Protein AF-A0A951DNV4-F1 (afdb_monomer)

Radius of gyration: 29.93 Å; Cα contacts (8 Å, |Δi|>4): 310; chains: 1; bounding box: 53×73×78 Å

Structure (mmCIF, N/CA/C/O backbone):
data_AF-A0A951DNV4-F1
#
_entry.id   AF-A0A951DNV4-F1
#
loop_
_atom_site.group_PDB
_atom_site.id
_atom_site.type_symbol
_atom_site.label_atom_id
_atom_site.label_alt_id
_atom_site.label_comp_id
_atom_site.label_asym_id
_atom_site.label_entity_id
_atom_site.label_seq_id
_atom_site.pdbx_PDB_ins_code
_atom_site.Cartn_x
_atom_site.Cartn_y
_atom_site.Cartn_z
_atom_site.occupancy
_atom_site.B_iso_or_equiv
_atom_site.auth_seq_id
_atom_site.auth_comp_id
_atom_site.auth_asym_id
_atom_site.auth_atom_id
_atom_site.pdbx_PDB_model_num
ATOM 1 N N . MET A 1 1 ? 8.789 47.610 47.814 1.00 42.16 1 MET A N 1
ATOM 2 C CA . MET A 1 1 ? 8.773 46.347 48.584 1.00 42.16 1 MET A CA 1
ATOM 3 C C . MET A 1 1 ? 7.467 46.237 49.353 1.00 42.16 1 MET A C 1
ATOM 5 O O . MET A 1 1 ? 7.359 46.841 50.407 1.00 42.16 1 MET A O 1
ATOM 9 N N . THR A 1 2 ? 6.496 45.471 48.856 1.00 29.80 2 THR A N 1
ATOM 10 C CA . THR A 1 2 ? 5.610 44.663 49.715 1.00 29.80 2 THR A CA 1
ATOM 11 C C . THR A 1 2 ? 5.007 43.564 48.842 1.00 29.80 2 THR A C 1
ATOM 13 O O . THR A 1 2 ? 4.060 43.777 48.095 1.00 29.80 2 THR A O 1
ATOM 16 N N . LEU A 1 3 ? 5.646 42.394 48.867 1.00 34.44 3 LEU A N 1
ATOM 17 C CA . LEU A 1 3 ? 5.062 41.144 48.392 1.00 34.44 3 LEU A CA 1
ATOM 18 C C . LEU A 1 3 ? 3.999 40.724 49.411 1.00 34.44 3 LEU A C 1
ATOM 20 O O . LEU A 1 3 ? 4.313 40.627 50.596 1.00 34.44 3 LEU A O 1
ATOM 24 N N . SER A 1 4 ? 2.779 40.427 48.966 1.00 31.41 4 SER A N 1
ATOM 25 C CA . SER A 1 4 ? 1.805 39.698 49.783 1.00 31.41 4 SER A CA 1
ATOM 26 C C . SER A 1 4 ? 1.625 38.293 49.217 1.00 31.41 4 SER A C 1
ATOM 28 O O . SER A 1 4 ? 0.944 38.070 48.219 1.00 31.41 4 SER A O 1
ATOM 30 N N . ARG A 1 5 ? 2.306 37.348 49.867 1.00 42.44 5 ARG A N 1
ATOM 31 C CA . ARG A 1 5 ? 2.037 35.906 49.854 1.00 42.44 5 ARG A CA 1
ATOM 32 C C . ARG A 1 5 ? 0.979 35.623 50.924 1.00 42.44 5 ARG A C 1
ATOM 34 O O . ARG A 1 5 ? 1.272 35.910 52.078 1.00 42.44 5 ARG A O 1
ATOM 41 N N . ARG A 1 6 ? -0.133 34.959 50.579 1.00 35.50 6 ARG A N 1
ATOM 42 C CA . ARG A 1 6 ? -0.864 33.947 51.392 1.00 35.50 6 ARG A CA 1
ATOM 43 C C . ARG A 1 6 ? -1.672 33.076 50.410 1.00 35.50 6 ARG A C 1
ATOM 45 O O . ARG A 1 6 ? -2.453 33.623 49.647 1.00 35.50 6 ARG A O 1
ATOM 52 N N . GLN A 1 7 ? -1.273 31.827 50.130 1.00 31.47 7 GLN A N 1
ATOM 53 C CA . GLN A 1 7 ? -1.551 30.574 50.873 1.00 31.47 7 GLN A CA 1
ATOM 54 C C . GLN A 1 7 ? -3.066 30.300 50.997 1.00 31.47 7 GLN A C 1
ATOM 56 O O . GLN A 1 7 ? -3.761 31.147 51.536 1.00 31.47 7 GLN A O 1
ATOM 61 N N . LEU A 1 8 ? -3.668 29.262 50.393 1.00 30.30 8 LEU A N 1
ATOM 62 C CA . LEU A 1 8 ? -3.544 27.781 50.474 1.00 30.30 8 LEU A CA 1
ATOM 63 C C . LEU A 1 8 ? -4.800 27.220 51.178 1.00 30.30 8 LEU A C 1
ATOM 65 O O . LEU A 1 8 ? -5.328 27.882 52.064 1.00 30.30 8 LEU A O 1
ATOM 69 N N . LEU A 1 9 ? -5.156 25.973 50.828 1.00 30.16 9 LEU A N 1
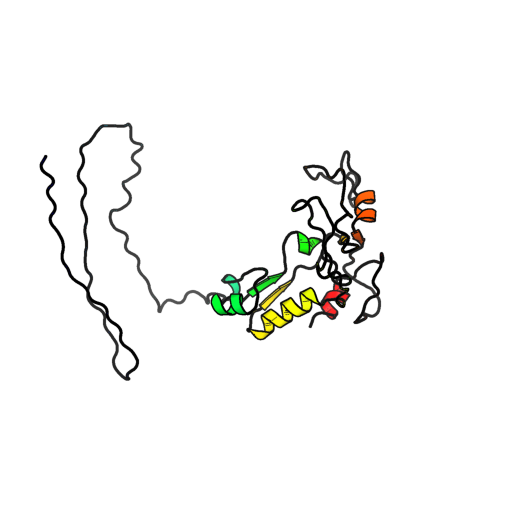ATOM 70 C CA . LEU A 1 9 ? -6.162 25.058 51.413 1.00 30.16 9 LEU A CA 1
ATOM 71 C C . LEU A 1 9 ? -7.576 25.156 50.821 1.00 30.16 9 LEU A C 1
ATOM 73 O O . LEU A 1 9 ? -8.064 26.237 50.533 1.00 30.16 9 LEU A O 1
ATOM 77 N N . ALA A 1 10 ? -8.353 24.084 50.707 1.00 29.09 10 ALA A N 1
ATOM 78 C CA . ALA A 1 10 ? -8.145 22.636 50.630 1.00 29.09 10 ALA A CA 1
ATOM 79 C C . ALA A 1 10 ? -9.550 22.049 50.412 1.00 29.09 10 ALA A C 1
ATOM 81 O O . ALA A 1 10 ? -10.531 22.615 50.892 1.00 29.09 10 ALA A O 1
ATOM 82 N N . GLY A 1 11 ? -9.659 20.905 49.745 1.00 28.28 11 GLY A N 1
ATOM 83 C CA . GLY A 1 11 ? -10.926 20.181 49.670 1.00 28.28 11 GLY A CA 1
ATOM 84 C C . GLY A 1 11 ? -10.884 19.098 48.611 1.00 28.28 11 GLY A C 1
ATOM 85 O O . GLY A 1 11 ? -11.316 19.313 47.485 1.00 28.28 11 GLY A O 1
ATOM 86 N N . GLY A 1 12 ? -10.306 17.952 48.965 1.00 27.28 12 GLY A N 1
ATOM 87 C CA . GLY A 1 12 ? -10.357 16.752 48.140 1.00 27.28 12 GLY A CA 1
ATOM 88 C C . GLY A 1 12 ? -11.668 15.983 48.314 1.00 27.28 12 GLY A C 1
ATOM 89 O O . GLY A 1 12 ? -12.327 16.081 49.345 1.00 27.28 12 GLY A O 1
ATOM 90 N N . ALA A 1 13 ? -11.977 15.150 47.323 1.00 28.28 13 ALA A N 1
ATOM 91 C CA . ALA A 1 13 ? -12.552 13.828 47.537 1.00 28.28 13 ALA A CA 1
ATOM 92 C C . ALA A 1 13 ? -12.116 12.919 46.378 1.00 28.28 13 ALA A C 1
ATOM 94 O O . ALA A 1 13 ? -12.516 13.109 45.232 1.00 28.28 13 ALA A O 1
ATOM 95 N N . VAL A 1 14 ? -11.264 11.948 46.701 1.00 26.89 14 VAL A N 1
ATOM 96 C CA . VAL A 1 14 ? -11.036 10.735 45.913 1.00 26.89 14 VAL A CA 1
ATOM 97 C C . VAL A 1 14 ? -12.133 9.752 46.307 1.00 26.89 14 VAL A C 1
ATOM 99 O O . VAL A 1 14 ? -12.392 9.580 47.497 1.00 26.89 14 VAL A O 1
ATOM 102 N N . LEU A 1 15 ? -12.753 9.085 45.335 1.00 26.39 15 LEU A N 1
ATOM 103 C CA . LEU A 1 15 ? -13.541 7.886 45.603 1.00 26.39 15 LEU A CA 1
ATOM 104 C C . LEU A 1 15 ? -13.056 6.762 44.690 1.00 26.39 15 LEU A C 1
ATOM 106 O O . LEU A 1 15 ? -13.285 6.766 43.483 1.00 26.39 15 LEU A O 1
ATOM 110 N N . VAL A 1 16 ? -12.351 5.821 45.312 1.00 31.73 16 VAL A N 1
ATOM 111 C CA . VAL A 1 16 ? -12.073 4.478 44.805 1.00 31.73 16 VAL A CA 1
ATOM 112 C C . VAL A 1 16 ? -13.125 3.562 45.425 1.00 31.73 16 VAL A C 1
ATOM 114 O O . VAL A 1 16 ? -13.322 3.609 46.637 1.00 31.73 16 VAL A O 1
ATOM 117 N N . ALA A 1 17 ? -13.778 2.717 44.629 1.00 29.02 17 ALA A N 1
ATOM 118 C CA . ALA A 1 17 ? -14.525 1.576 45.153 1.00 29.02 17 ALA A CA 1
ATOM 119 C C . ALA A 1 17 ? -14.411 0.382 44.196 1.00 29.02 17 ALA A C 1
ATOM 121 O O . ALA A 1 17 ? -14.815 0.458 43.036 1.00 29.02 17 ALA A O 1
ATOM 122 N N . GLY A 1 18 ? -13.810 -0.693 44.713 1.00 28.38 18 GLY A N 1
ATOM 123 C CA . GLY A 1 18 ? -13.758 -2.025 44.117 1.00 28.38 18 GLY A CA 1
ATOM 124 C C . GLY A 1 18 ? -14.998 -2.872 44.435 1.00 28.38 18 GLY A C 1
ATOM 125 O O . GLY A 1 18 ? -15.950 -2.409 45.058 1.00 28.38 18 GLY A O 1
ATOM 126 N N . ALA A 1 19 ? -14.956 -4.117 43.959 1.00 35.84 19 ALA A N 1
ATOM 127 C CA . ALA A 1 19 ? -16.054 -5.076 43.837 1.00 35.84 19 ALA A CA 1
ATOM 128 C C . ALA A 1 19 ? -16.865 -5.372 45.120 1.00 35.84 19 ALA A C 1
ATOM 130 O O . ALA A 1 19 ? -16.309 -5.589 46.192 1.00 35.84 19 ALA A O 1
ATOM 131 N N . GLY A 1 20 ? -18.188 -5.495 44.957 1.00 30.14 20 GLY A N 1
ATOM 132 C CA . GLY A 1 20 ? -19.129 -6.005 45.960 1.00 30.14 20 GLY A CA 1
ATOM 133 C C . GLY A 1 20 ? -20.572 -5.950 45.445 1.00 30.14 20 GLY A C 1
ATOM 134 O O . GLY A 1 20 ? -20.982 -4.960 44.846 1.00 30.14 20 GLY A O 1
ATOM 135 N N . LEU A 1 21 ? -21.324 -7.041 45.610 1.00 41.69 21 LEU A N 1
ATOM 136 C CA . LEU A 1 21 ? -22.681 -7.226 45.088 1.00 41.69 21 LEU A CA 1
ATOM 137 C C . LEU A 1 21 ? -23.725 -6.248 45.673 1.00 41.69 21 LEU A C 1
ATOM 139 O O . LEU A 1 21 ? -23.691 -5.907 46.848 1.00 41.69 21 LEU A O 1
ATOM 143 N N . ALA A 1 22 ? -24.720 -5.940 44.830 1.00 43.91 22 ALA A N 1
ATOM 144 C CA . ALA A 1 22 ? -26.068 -5.448 45.144 1.00 43.91 22 ALA A CA 1
ATOM 145 C C . ALA A 1 22 ? -26.222 -4.044 45.769 1.00 43.91 22 ALA A C 1
ATOM 147 O O . ALA A 1 22 ? -26.427 -3.893 46.967 1.00 43.91 22 ALA A O 1
ATOM 148 N N . SER A 1 23 ? -26.279 -3.010 44.920 1.00 38.91 23 SER A N 1
ATOM 149 C CA . SER A 1 23 ? -27.330 -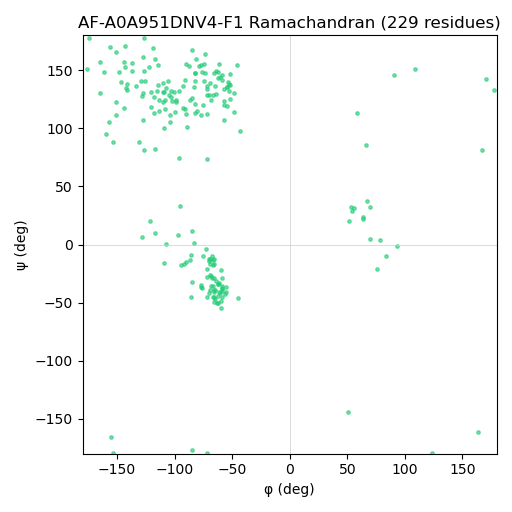1.962 44.891 1.00 38.91 23 SER A CA 1
ATOM 150 C C . SER A 1 23 ? -26.928 -0.824 43.935 1.00 38.91 23 SER A C 1
ATOM 152 O O . SER A 1 23 ? -25.756 -0.497 43.778 1.00 38.91 23 SER A O 1
ATOM 154 N N . ARG A 1 24 ? -27.900 -0.267 43.201 1.00 35.91 24 ARG A N 1
ATOM 155 C CA . ARG A 1 24 ? -27.688 0.734 42.135 1.00 35.91 24 ARG A CA 1
ATOM 156 C C . ARG A 1 24 ? -27.164 2.066 42.709 1.00 35.91 24 ARG A C 1
ATOM 158 O O . ARG A 1 24 ? -27.843 2.616 43.573 1.00 35.91 24 ARG A O 1
ATOM 165 N N . PRO A 1 25 ? -26.067 2.660 42.197 1.00 36.28 25 PRO A N 1
ATOM 166 C CA . PRO A 1 25 ? -25.664 3.997 42.616 1.00 36.28 25 PRO A CA 1
ATOM 167 C C . PRO A 1 25 ? -26.493 5.059 41.876 1.00 36.28 25 PRO A C 1
ATOM 169 O O . PRO A 1 25 ? -26.404 5.212 40.659 1.00 36.28 25 PRO A O 1
ATOM 172 N N . THR A 1 26 ? -27.304 5.818 42.613 1.00 37.69 26 THR A N 1
ATOM 173 C CA . THR A 1 26 ? -27.877 7.097 42.160 1.00 37.69 26 THR A CA 1
ATOM 174 C C . THR A 1 26 ? -26.928 8.229 42.543 1.00 37.69 26 THR A C 1
ATOM 176 O O . THR A 1 26 ? -26.776 8.534 43.723 1.00 37.69 26 THR A O 1
ATOM 179 N N . VAL A 1 27 ? -26.303 8.875 41.556 1.00 38.47 27 VAL A N 1
ATOM 180 C CA . VAL A 1 27 ? -25.471 10.070 41.772 1.00 38.47 27 VAL A CA 1
ATOM 181 C C . VAL A 1 27 ? -26.349 11.314 41.636 1.00 38.47 27 VAL A C 1
ATOM 183 O O . VAL A 1 27 ? -26.890 11.585 40.567 1.00 38.47 27 VAL A O 1
ATOM 186 N N . ARG A 1 28 ? -26.497 12.081 42.723 1.00 41.19 28 ARG A N 1
ATOM 187 C CA . ARG A 1 28 ? -27.188 13.380 42.735 1.00 41.19 28 ARG A CA 1
ATOM 188 C C . ARG A 1 28 ? -26.309 14.422 43.431 1.00 41.19 28 ARG A C 1
ATOM 190 O O . ARG A 1 28 ? -26.424 14.615 44.636 1.00 41.19 28 ARG A O 1
ATOM 197 N N . ARG A 1 29 ? -25.428 15.093 42.681 1.00 37.59 29 ARG A N 1
ATOM 198 C CA . ARG A 1 29 ? -24.877 16.410 43.053 1.00 37.59 29 ARG A CA 1
ATOM 199 C C . ARG A 1 29 ? -24.210 17.084 41.853 1.00 37.59 29 ARG A C 1
ATOM 201 O O . ARG A 1 29 ? -23.388 16.467 41.188 1.00 37.59 29 ARG A O 1
ATOM 208 N N . VAL A 1 30 ? -24.565 18.342 41.612 1.00 37.47 30 VAL A N 1
ATOM 209 C CA . VAL A 1 30 ? -23.869 19.263 40.702 1.00 37.47 30 VAL A CA 1
ATOM 210 C C . VAL A 1 30 ? -23.069 20.215 41.592 1.00 37.47 30 VAL A C 1
ATOM 212 O O . VAL A 1 30 ? -23.606 20.687 42.596 1.00 37.47 30 VAL A O 1
ATOM 215 N N . LEU A 1 31 ? -21.790 20.434 41.284 1.00 32.00 31 LEU A N 1
ATOM 216 C CA . LEU A 1 31 ? -20.947 21.421 41.960 1.00 32.00 31 LEU A CA 1
ATOM 217 C C . LEU A 1 31 ? -20.598 22.510 40.940 1.00 32.00 31 LEU A C 1
ATOM 219 O O . LEU A 1 31 ? -19.909 22.226 39.962 1.00 32.00 31 LEU A O 1
ATOM 223 N N . ASP A 1 32 ? -21.075 23.732 41.167 1.00 34.59 32 ASP A N 1
ATOM 224 C CA . ASP A 1 32 ? -20.716 24.897 40.357 1.00 34.59 32 ASP A CA 1
ATOM 225 C C . ASP A 1 32 ? -19.428 25.527 40.900 1.00 34.59 32 ASP A C 1
ATOM 227 O O . ASP A 1 32 ? -19.348 25.899 42.071 1.00 34.59 32 ASP A O 1
ATOM 231 N N . VAL A 1 33 ? -18.413 25.669 40.045 1.00 33.28 33 VAL A N 1
ATOM 232 C CA . VAL A 1 33 ? -17.189 26.425 40.343 1.00 33.28 33 VAL A CA 1
ATOM 233 C C . VAL A 1 33 ? -17.060 27.543 39.315 1.00 33.28 33 VAL A C 1
ATOM 235 O O . VAL A 1 33 ? -16.933 27.282 38.122 1.00 33.28 33 VAL A O 1
ATOM 238 N N . SER A 1 34 ? -17.072 28.798 39.772 1.00 34.91 34 SER A N 1
ATOM 239 C CA . SER A 1 34 ? -16.914 29.980 38.918 1.00 34.91 34 SER A CA 1
ATOM 240 C C . SER A 1 34 ? -15.668 30.781 39.296 1.00 34.91 34 SER A C 1
ATOM 242 O O . SER A 1 34 ? -15.529 31.189 40.448 1.00 34.91 34 SER A O 1
ATOM 244 N N . VAL A 1 35 ? -14.804 31.070 38.321 1.00 35.88 35 VAL A N 1
ATOM 245 C CA . VAL A 1 35 ? -13.652 31.978 38.459 1.00 35.88 35 VAL A CA 1
ATOM 246 C C . VAL A 1 35 ? -13.944 33.255 37.670 1.00 35.88 35 VAL A C 1
ATOM 248 O O . VAL A 1 35 ? -14.349 33.178 36.512 1.00 35.88 35 VAL A O 1
ATOM 251 N N . ARG A 1 36 ? -13.752 34.436 38.274 1.00 37.56 36 ARG A N 1
ATOM 252 C CA . ARG A 1 36 ? -13.928 35.735 37.599 1.00 37.56 36 ARG A CA 1
ATOM 253 C C . ARG A 1 36 ? -12.596 36.471 37.485 1.00 37.56 36 ARG A C 1
ATOM 255 O O . ARG A 1 36 ? -11.851 36.548 38.457 1.00 37.56 36 ARG A O 1
ATOM 262 N N . ARG A 1 37 ? -12.340 37.065 36.318 1.00 40.41 37 ARG A N 1
ATOM 263 C CA . ARG A 1 37 ? -11.279 38.054 36.091 1.00 40.41 37 ARG A CA 1
ATOM 264 C C . ARG A 1 37 ? -11.942 39.343 35.606 1.00 40.41 37 ARG A C 1
ATOM 266 O O . ARG A 1 37 ? -12.809 39.278 34.740 1.00 40.41 37 ARG A O 1
ATOM 273 N N . ALA A 1 38 ? -11.584 40.477 36.198 1.00 52.00 38 ALA A N 1
ATOM 274 C CA . ALA A 1 38 ? -12.094 41.791 35.817 1.00 52.00 38 ALA A CA 1
ATOM 275 C C . ALA A 1 38 ? -10.990 42.572 35.106 1.00 52.00 38 ALA A C 1
ATOM 277 O O . ALA A 1 38 ? -9.872 42.586 35.608 1.00 52.00 38 ALA A O 1
ATOM 278 N N . GLU A 1 39 ? -11.312 43.224 33.987 1.00 45.72 39 GLU A N 1
ATOM 279 C CA . GLU A 1 39 ? -10.520 44.324 33.423 1.00 45.72 39 GLU A CA 1
ATOM 280 C C . GLU A 1 39 ? -11.360 45.160 32.435 1.00 45.72 39 GLU A C 1
ATOM 282 O O . GLU A 1 39 ? -12.307 44.670 31.817 1.00 45.72 39 GLU A O 1
ATOM 287 N N . THR A 1 40 ? -11.035 46.454 32.388 1.00 45.44 40 THR A N 1
ATOM 288 C CA . THR A 1 40 ? -11.827 47.601 31.906 1.00 45.44 40 THR A CA 1
ATOM 289 C C . THR A 1 40 ? -11.673 47.866 30.393 1.00 45.44 40 THR A C 1
ATOM 291 O O . THR A 1 40 ? -10.660 47.528 29.792 1.00 45.44 40 THR A O 1
ATOM 294 N N . ALA A 1 41 ? -12.696 48.480 29.783 1.00 50.41 41 ALA A N 1
ATOM 295 C CA . ALA A 1 41 ? -12.985 48.549 28.340 1.00 50.41 41 ALA A CA 1
ATOM 296 C C . ALA A 1 41 ? -12.176 49.555 27.485 1.00 50.41 41 ALA A C 1
ATOM 298 O O . ALA A 1 41 ? -11.855 50.637 27.967 1.00 50.41 41 ALA A O 1
ATOM 299 N N . VAL A 1 42 ? -12.017 49.266 26.175 1.00 37.38 42 VAL A N 1
ATOM 300 C CA . VAL A 1 42 ? -11.856 50.253 25.073 1.00 37.38 42 VAL A CA 1
ATOM 301 C C . VAL A 1 42 ? -12.506 49.725 23.770 1.00 37.38 42 VAL A C 1
ATOM 303 O O . VAL A 1 42 ? -12.421 48.541 23.453 1.00 37.38 42 VAL A O 1
ATOM 306 N N . TRP A 1 43 ? -13.171 50.621 23.033 1.00 47.66 43 TRP A N 1
ATOM 307 C CA . TRP A 1 43 ? -14.074 50.401 21.891 1.00 47.66 43 TRP A CA 1
ATOM 308 C C . TRP A 1 43 ? -13.397 49.954 20.576 1.00 47.66 43 TRP A C 1
ATOM 310 O O . TRP A 1 43 ? -12.419 50.563 20.145 1.00 47.66 43 TRP A O 1
ATOM 320 N N . ARG A 1 44 ? -13.981 48.965 19.875 1.00 44.00 44 ARG A N 1
ATOM 321 C CA . ARG A 1 44 ? -13.736 48.666 18.446 1.00 44.00 44 ARG A CA 1
ATOM 322 C C . ARG A 1 44 ? -15.038 48.273 17.746 1.00 44.00 44 ARG A C 1
ATOM 324 O O . ARG A 1 44 ? -15.843 47.537 18.307 1.00 44.00 44 ARG A O 1
ATOM 331 N N . THR A 1 45 ? -15.211 48.781 16.527 1.00 52.00 45 THR A N 1
ATOM 332 C CA . THR A 1 45 ? -16.242 48.450 15.531 1.00 52.00 45 THR A CA 1
ATOM 333 C C . THR A 1 45 ? -16.457 46.937 15.453 1.00 52.00 45 THR A C 1
ATOM 335 O O . THR A 1 45 ? -15.684 46.215 14.829 1.00 52.00 45 THR A O 1
ATOM 338 N N . GLY A 1 46 ? -17.476 46.438 16.150 1.00 47.56 46 GLY A N 1
ATOM 339 C CA . GLY A 1 46 ? -17.744 45.013 16.258 1.00 47.56 46 GLY A CA 1
ATOM 340 C C . GLY A 1 46 ? -18.837 44.613 15.286 1.00 47.56 46 GLY A C 1
ATOM 341 O O . GLY A 1 46 ? -19.991 44.981 15.483 1.00 47.56 46 GLY A O 1
ATOM 342 N N . SER A 1 47 ? -18.500 43.801 14.283 1.00 49.66 47 SER A N 1
ATOM 343 C CA . SER A 1 47 ? -19.455 42.788 13.830 1.00 49.66 47 SER A CA 1
ATOM 344 C C . SER A 1 47 ? -19.947 42.096 15.102 1.00 49.66 47 SER A C 1
ATOM 346 O O . SER A 1 47 ? -19.123 41.556 15.845 1.00 49.66 47 SER A O 1
ATOM 348 N N . THR A 1 48 ? -21.229 42.231 15.445 1.00 48.97 48 THR A N 1
ATOM 349 C CA . THR A 1 48 ? -21.798 41.623 16.650 1.00 48.97 48 THR A CA 1
ATOM 350 C C . THR A 1 48 ? -21.891 40.122 16.420 1.00 48.97 48 THR A C 1
ATOM 352 O O . THR A 1 48 ? -22.959 39.554 16.211 1.00 48.97 48 THR A O 1
ATOM 355 N N . VAL A 1 49 ? -20.737 39.456 16.456 1.00 62.56 49 VAL A N 1
ATOM 356 C CA . VAL A 1 49 ? -20.666 38.040 16.779 1.00 62.56 49 VAL A CA 1
ATOM 357 C C . VAL A 1 49 ? -21.329 37.948 18.142 1.00 62.56 49 VAL A C 1
ATOM 359 O O . VAL A 1 49 ? -20.800 38.475 19.124 1.00 62.56 49 VAL A O 1
ATOM 362 N N . ALA A 1 50 ? -22.543 37.393 18.172 1.00 69.94 50 ALA A N 1
ATOM 363 C CA . ALA A 1 50 ? -23.250 37.164 19.418 1.00 69.94 50 ALA A CA 1
ATOM 364 C C . ALA A 1 50 ? -22.264 36.487 20.379 1.00 69.94 50 ALA A C 1
ATOM 366 O O . ALA A 1 50 ? -21.581 35.543 19.959 1.00 69.94 50 ALA A O 1
ATOM 367 N N . PRO A 1 51 ? -22.119 36.989 21.620 1.00 74.19 51 PRO A N 1
ATOM 368 C CA . PRO A 1 51 ? -21.225 36.357 22.569 1.00 74.19 51 PRO A CA 1
ATOM 369 C C . PRO A 1 51 ? -21.611 34.876 22.641 1.00 74.19 51 PRO A C 1
ATOM 371 O O . PRO A 1 51 ? -22.811 34.577 22.706 1.00 74.19 51 PRO A O 1
ATOM 374 N N . PRO A 1 52 ? -20.639 33.947 22.558 1.00 77.94 52 PRO A N 1
ATOM 375 C CA . PRO A 1 52 ? -20.949 32.534 22.662 1.00 77.94 52 PRO A CA 1
ATOM 376 C C . PRO A 1 52 ? -21.768 32.323 23.940 1.00 77.94 52 PRO A C 1
ATOM 378 O O . PRO A 1 52 ? -21.484 32.967 24.958 1.00 77.94 52 PRO A O 1
ATOM 381 N N . PRO A 1 53 ? -22.824 31.496 23.885 1.00 80.62 53 PRO A N 1
ATOM 382 C CA . PRO A 1 53 ? -23.722 31.329 25.012 1.00 80.62 53 PRO A CA 1
ATOM 383 C C . PRO A 1 53 ? -22.919 30.947 26.256 1.00 80.62 53 PRO A C 1
ATOM 385 O O . PRO A 1 53 ? -22.023 30.106 26.207 1.00 80.62 53 PRO A O 1
ATOM 388 N N . SER A 1 54 ? -23.246 31.575 27.383 1.00 86.38 54 SER A N 1
ATOM 389 C CA . SER A 1 54 ? -22.559 31.362 28.663 1.00 86.38 54 SER A CA 1
ATOM 390 C C . SER A 1 54 ? -22.790 29.966 29.249 1.00 86.38 54 SER A C 1
ATOM 392 O O . SER A 1 54 ? -22.136 29.589 30.219 1.00 86.38 54 SER A O 1
ATOM 394 N N . SER A 1 55 ? -23.723 29.202 28.674 1.00 88.38 55 SER A N 1
ATOM 395 C CA . SER A 1 55 ? -24.019 27.827 29.053 1.00 88.38 55 SER A CA 1
ATOM 396 C C . SER A 1 55 ? -24.495 27.015 27.849 1.00 88.38 55 SER A C 1
ATOM 398 O O . SER A 1 55 ? -25.135 27.536 26.936 1.00 88.38 55 SER A O 1
ATOM 400 N N . VAL A 1 56 ? -24.176 25.722 27.861 1.00 91.50 56 VAL A N 1
ATOM 401 C CA . VAL A 1 56 ? -24.620 24.744 26.864 1.00 91.50 56 VAL A CA 1
ATOM 402 C C . VAL A 1 56 ? -25.244 23.569 27.608 1.00 91.50 56 VAL A C 1
ATOM 404 O O . VAL A 1 56 ? -24.645 23.030 28.537 1.00 91.50 56 VAL A O 1
ATOM 407 N N . THR A 1 57 ? -26.445 23.158 27.201 1.00 94.06 57 THR A N 1
ATOM 408 C CA . THR A 1 57 ? -27.103 21.955 27.727 1.00 94.06 57 THR A CA 1
ATOM 409 C C . THR A 1 57 ? -26.897 20.789 26.765 1.00 94.06 57 THR A C 1
ATOM 411 O O . THR A 1 57 ? -27.296 20.862 25.605 1.00 94.06 57 THR A O 1
ATOM 414 N N . ILE A 1 58 ? -26.307 19.695 27.252 1.00 95.12 58 ILE A N 1
ATOM 415 C CA . ILE A 1 58 ? -26.135 18.442 26.504 1.00 95.12 58 ILE A CA 1
ATOM 416 C C . ILE A 1 58 ? -27.089 17.400 27.088 1.00 95.12 58 ILE A C 1
ATOM 418 O O . ILE A 1 58 ? -27.042 17.111 28.283 1.00 95.12 58 ILE A O 1
ATOM 422 N N . VAL A 1 59 ? -27.949 16.820 26.248 1.00 95.25 59 VAL A N 1
ATOM 423 C CA . VAL A 1 59 ? -28.905 15.776 26.648 1.00 95.25 59 VAL A CA 1
ATOM 424 C C . VAL A 1 59 ? -28.486 14.440 26.041 1.00 95.25 59 VAL A C 1
ATOM 426 O O . VAL A 1 59 ? -28.399 14.309 24.823 1.00 95.25 59 VAL A O 1
ATOM 429 N N . VAL A 1 60 ? -28.265 13.429 26.886 1.00 94.31 60 VAL A N 1
ATOM 430 C CA . VAL A 1 60 ? -27.887 12.067 26.469 1.00 94.31 60 VAL A CA 1
ATOM 431 C C . VAL A 1 60 ? -29.013 11.092 26.811 1.00 94.31 60 VAL A C 1
ATOM 433 O O . VAL A 1 60 ? -29.433 10.994 27.962 1.00 94.31 60 VAL A O 1
ATOM 436 N N . GLN A 1 61 ? -29.501 10.351 25.812 1.00 96.50 61 GLN A N 1
ATOM 437 C CA . GLN A 1 61 ? -30.600 9.385 25.951 1.00 96.50 61 GLN A CA 1
ATOM 438 C C . GLN A 1 61 ? -30.116 7.951 25.648 1.00 96.50 61 GLN A C 1
ATOM 440 O O . GLN A 1 61 ? -30.330 7.457 24.542 1.00 96.50 61 GLN A O 1
ATOM 445 N N . PRO A 1 62 ? -29.497 7.231 26.606 1.00 92.06 62 PRO A N 1
ATOM 446 C CA . PRO A 1 62 ? -28.797 5.964 26.336 1.00 92.06 62 PRO A CA 1
ATOM 447 C C . PRO A 1 62 ? -29.713 4.811 25.897 1.00 92.06 62 PRO A C 1
ATOM 449 O O . PRO A 1 62 ? -29.243 3.834 25.330 1.00 92.06 62 PRO A O 1
ATOM 452 N N . ARG A 1 63 ? -31.026 4.910 26.143 1.00 95.62 63 ARG A N 1
ATOM 453 C CA . ARG A 1 63 ? -32.014 3.907 25.704 1.00 95.62 63 ARG A CA 1
ATOM 454 C C . ARG A 1 63 ? -32.518 4.131 24.278 1.00 95.62 63 ARG A C 1
ATOM 456 O O . ARG A 1 63 ? -33.215 3.275 23.745 1.00 95.62 63 ARG A O 1
ATOM 463 N N . ARG A 1 64 ? -32.187 5.268 23.661 1.00 95.62 64 ARG A N 1
ATOM 464 C CA . ARG A 1 64 ? -32.569 5.593 22.285 1.00 95.62 64 ARG A CA 1
ATOM 465 C C . ARG A 1 64 ? -31.423 5.229 21.340 1.00 95.62 64 ARG A C 1
ATOM 467 O O . ARG A 1 64 ? -30.693 6.096 20.870 1.00 95.62 64 ARG A O 1
ATOM 474 N N . ILE A 1 65 ? -31.252 3.932 21.092 1.00 91.88 65 ILE A N 1
ATOM 475 C CA . ILE A 1 65 ? -30.230 3.425 20.168 1.00 91.88 65 ILE A CA 1
ATOM 476 C C . ILE A 1 65 ? -30.689 3.667 18.726 1.00 91.88 65 ILE A C 1
ATOM 478 O O . ILE A 1 65 ? -31.738 3.177 18.323 1.00 91.88 65 ILE A O 1
ATOM 482 N N . LEU A 1 66 ? -29.912 4.434 17.955 1.00 93.62 66 LEU A N 1
ATOM 483 C CA . LEU A 1 66 ? -30.226 4.738 16.552 1.00 93.62 66 LEU A CA 1
ATOM 484 C C . LEU A 1 66 ? -29.705 3.658 15.596 1.00 93.62 66 LEU A C 1
ATOM 486 O O . LEU A 1 66 ? -30.407 3.258 14.674 1.00 93.62 66 LEU A O 1
ATOM 490 N N . ARG A 1 67 ? -28.456 3.223 15.796 1.00 94.94 67 ARG A N 1
ATOM 491 C CA . ARG A 1 67 ? -27.772 2.193 15.002 1.00 94.94 67 ARG A CA 1
ATOM 492 C C . ARG A 1 67 ? -26.522 1.689 15.732 1.00 94.94 67 ARG A C 1
ATOM 494 O O . ARG A 1 67 ? -25.981 2.438 16.550 1.00 94.94 67 ARG A O 1
ATOM 501 N N . PRO A 1 68 ? -26.044 0.470 15.429 1.00 94.25 68 PRO A N 1
ATOM 502 C CA . PRO A 1 68 ? -24.744 0.002 15.895 1.00 94.25 68 PRO A CA 1
ATOM 503 C C . PRO A 1 68 ? -23.613 0.921 15.420 1.00 94.25 68 PRO A C 1
ATOM 505 O O . PRO A 1 68 ? -23.658 1.459 14.312 1.00 94.25 68 PRO A O 1
ATOM 508 N N . ILE A 1 69 ? -22.585 1.074 16.252 1.00 94.81 69 ILE A N 1
ATOM 509 C CA . ILE A 1 69 ? -21.322 1.704 15.861 1.00 94.81 69 ILE A CA 1
ATOM 510 C C . ILE A 1 69 ? -20.403 0.576 15.406 1.00 94.81 69 ILE A C 1
ATOM 512 O O . ILE A 1 69 ? -20.100 -0.321 16.190 1.00 94.81 69 ILE A O 1
ATOM 516 N N . SER A 1 70 ? -19.993 0.597 14.136 1.00 96.12 70 SER A N 1
ATOM 517 C CA . SER A 1 70 ? -19.047 -0.399 13.630 1.00 96.12 70 SER A CA 1
ATOM 518 C C . SER A 1 70 ? -17.708 -0.250 14.359 1.00 96.12 70 SER A C 1
ATOM 520 O O . SER A 1 70 ? -17.177 0.861 14.383 1.00 96.12 70 SER A O 1
ATOM 522 N N . PRO A 1 71 ? -17.121 -1.328 14.908 1.00 94.94 71 PRO A N 1
ATOM 523 C CA . PRO A 1 71 ? -15.809 -1.252 15.548 1.00 94.94 71 PRO A CA 1
ATOM 524 C C . PRO A 1 71 ? -14.685 -0.911 14.554 1.00 94.94 71 PRO A C 1
ATOM 526 O O . PRO A 1 71 ? -13.619 -0.459 14.963 1.00 94.94 71 PRO A O 1
ATOM 529 N N . LEU A 1 72 ? -14.930 -1.069 13.249 1.00 96.81 72 LEU A N 1
ATOM 530 C CA . LEU A 1 72 ? -13.949 -0.816 12.193 1.00 96.81 72 LEU A CA 1
ATOM 531 C C . LEU A 1 72 ? -13.626 0.675 11.998 1.00 96.81 72 LEU A C 1
ATOM 533 O O . LEU A 1 72 ? -12.637 0.999 11.347 1.00 96.81 72 LEU A O 1
ATOM 537 N N . ILE A 1 73 ? -14.411 1.596 12.581 1.00 96.88 73 ILE A N 1
ATOM 538 C CA . ILE A 1 73 ? -14.090 3.037 12.546 1.00 96.88 73 ILE A CA 1
ATOM 539 C C . ILE A 1 73 ? -12.861 3.390 13.394 1.00 96.88 73 ILE A C 1
ATOM 541 O O . ILE A 1 73 ? -12.289 4.461 13.221 1.00 96.88 73 ILE A O 1
ATOM 545 N N . TYR A 1 74 ? -12.452 2.494 14.297 1.00 95.81 74 TYR A N 1
ATOM 546 C CA . TYR A 1 74 ? -11.263 2.632 15.141 1.00 95.81 74 TYR A CA 1
ATOM 547 C C . TYR A 1 74 ? -10.049 1.921 14.525 1.00 95.81 74 TYR A C 1
ATOM 549 O O . TYR A 1 74 ? -9.229 1.337 15.231 1.00 95.81 74 TYR A O 1
ATOM 557 N N . GLY A 1 75 ? -9.976 1.902 13.193 1.00 97.81 75 GLY A N 1
ATOM 558 C CA . GLY A 1 75 ? -8.877 1.292 12.460 1.00 97.81 75 GLY A CA 1
ATOM 559 C C . GLY A 1 75 ? -7.591 2.115 12.493 1.00 97.81 75 GLY A C 1
ATOM 560 O O . GLY A 1 75 ? -7.611 3.338 12.628 1.00 97.81 75 GLY A O 1
ATOM 561 N N . VAL A 1 76 ? -6.470 1.424 12.317 1.00 98.44 76 VAL A N 1
ATOM 562 C CA . VAL A 1 76 ? -5.121 1.994 12.209 1.00 98.44 76 VAL A CA 1
ATOM 563 C C . VAL A 1 76 ? -4.434 1.493 10.935 1.00 98.44 76 VAL A C 1
ATOM 565 O O . VAL A 1 76 ? -5.006 0.715 10.171 1.00 98.44 76 VAL A O 1
ATOM 568 N N . ALA A 1 77 ? -3.218 1.961 10.661 1.00 97.94 77 ALA A N 1
ATOM 569 C CA . ALA A 1 77 ? -2.400 1.479 9.553 1.00 97.94 77 ALA A CA 1
ATOM 570 C C . ALA A 1 77 ? -1.002 1.120 10.059 1.00 97.94 77 ALA A C 1
ATOM 572 O O . ALA A 1 77 ? -0.452 1.853 10.880 1.00 97.94 77 ALA A O 1
ATOM 573 N N . HIS A 1 78 ? -0.438 0.024 9.546 1.00 95.81 78 HIS A N 1
ATOM 574 C CA . HIS A 1 78 ? 0.916 -0.450 9.870 1.00 95.81 78 HIS A CA 1
ATOM 575 C C . HIS A 1 78 ? 1.203 -0.619 11.374 1.00 95.81 78 HIS A C 1
ATOM 577 O O . HIS A 1 78 ? 2.334 -0.430 11.816 1.00 95.81 78 HIS A O 1
ATOM 583 N N . ALA A 1 79 ? 0.190 -0.981 12.168 1.00 97.44 79 ALA A N 1
ATOM 584 C CA . ALA A 1 79 ? 0.377 -1.284 13.587 1.00 97.44 79 ALA A CA 1
ATOM 585 C C . ALA A 1 79 ? 0.879 -2.721 13.801 1.00 97.44 79 ALA A C 1
ATOM 587 O O . ALA A 1 79 ? 0.505 -3.627 13.056 1.00 97.44 79 ALA A O 1
ATOM 588 N N . ASN A 1 80 ? 1.692 -2.938 14.834 1.00 97.06 80 ASN A N 1
ATOM 589 C CA . ASN A 1 80 ? 2.045 -4.275 15.316 1.00 97.06 80 ASN A CA 1
ATOM 590 C C . ASN A 1 80 ? 0.979 -4.817 16.305 1.00 97.06 80 ASN A C 1
ATOM 592 O O . ASN A 1 80 ? 0.135 -4.046 16.774 1.00 97.06 80 ASN A O 1
ATOM 596 N N . PRO A 1 81 ? 0.995 -6.121 16.650 1.00 97.50 81 PRO A N 1
ATOM 597 C CA . PRO A 1 81 ? -0.007 -6.721 17.538 1.00 97.50 81 PRO A CA 1
ATOM 598 C C . PRO A 1 81 ? -0.156 -6.029 18.903 1.00 97.50 81 PRO A C 1
ATOM 600 O O . PRO A 1 81 ? -1.280 -5.799 19.352 1.00 97.50 81 PRO A O 1
ATOM 603 N N . ASP A 1 82 ? 0.947 -5.616 19.532 1.00 98.06 82 ASP A N 1
ATOM 604 C CA . ASP A 1 82 ? 0.915 -4.932 20.833 1.00 98.06 82 ASP A CA 1
ATOM 605 C C . ASP A 1 82 ? 0.222 -3.566 20.741 1.00 98.06 82 ASP A C 1
ATOM 607 O O . ASP A 1 82 ? -0.554 -3.187 21.621 1.00 98.06 82 ASP A O 1
ATOM 611 N N . GLN A 1 83 ? 0.453 -2.830 19.651 1.00 98.25 83 GLN A N 1
ATOM 612 C CA . GLN A 1 83 ? -0.226 -1.562 19.380 1.00 98.25 83 GLN A CA 1
ATOM 613 C C . GLN A 1 83 ? -1.726 -1.766 19.148 1.00 98.25 83 GLN A C 1
ATOM 615 O O . GLN A 1 83 ? -2.529 -0.978 19.647 1.00 98.25 83 GLN A O 1
ATOM 620 N N . LEU A 1 84 ? -2.117 -2.823 18.429 1.00 98.31 84 LEU A N 1
ATOM 621 C CA . LEU A 1 84 ? -3.528 -3.150 18.208 1.00 98.31 84 LEU A CA 1
ATOM 622 C C . LEU A 1 84 ? -4.245 -3.454 19.527 1.00 98.31 84 LEU A C 1
ATOM 624 O O . LEU A 1 84 ? -5.325 -2.912 19.768 1.00 98.31 84 LEU A O 1
ATOM 628 N N . ILE A 1 85 ? -3.617 -4.243 20.405 1.00 97.88 85 ILE A N 1
ATOM 629 C CA . ILE A 1 85 ? -4.133 -4.537 21.749 1.00 97.88 85 ILE A CA 1
ATOM 630 C C . ILE A 1 85 ? -4.233 -3.252 22.575 1.00 97.88 85 ILE A C 1
ATOM 632 O O . ILE A 1 85 ? -5.291 -2.961 23.133 1.00 97.88 85 ILE A O 1
ATOM 636 N N . GLY A 1 86 ? -3.155 -2.464 22.630 1.00 98.00 86 GLY A N 1
ATOM 637 C CA . GLY A 1 86 ? -3.091 -1.245 23.438 1.00 98.00 86 GLY A CA 1
ATOM 638 C C . GLY A 1 86 ? -4.116 -0.184 23.029 1.00 98.00 86 GLY A C 1
ATOM 639 O O . GLY A 1 86 ? -4.628 0.535 23.885 1.00 98.00 86 GLY A O 1
ATOM 640 N N . LEU A 1 87 ? -4.447 -0.105 21.738 1.00 97.31 87 LEU A N 1
ATOM 641 C CA . LEU A 1 87 ? -5.446 0.823 21.201 1.00 97.31 87 LEU A CA 1
ATOM 642 C C . LEU A 1 87 ? -6.867 0.242 21.173 1.00 97.31 87 LEU A C 1
ATOM 644 O O . LEU A 1 87 ? -7.825 0.989 20.977 1.00 97.31 87 LEU A O 1
ATOM 648 N N . GLY A 1 88 ? -7.022 -1.077 21.323 1.00 96.81 88 GLY A N 1
ATOM 649 C CA . GLY A 1 88 ? -8.288 -1.770 21.072 1.00 96.81 88 GLY A CA 1
ATOM 650 C C . GLY A 1 88 ? -8.743 -1.691 19.607 1.00 96.81 88 GLY A C 1
ATOM 651 O O . GLY A 1 88 ? -9.941 -1.801 19.331 1.00 96.81 88 GLY A O 1
ATOM 652 N N . ALA A 1 89 ? -7.810 -1.472 18.675 1.00 97.75 89 ALA A N 1
ATOM 653 C CA . ALA A 1 89 ? -8.098 -1.312 17.254 1.00 97.75 89 ALA A CA 1
ATOM 654 C C . ALA A 1 89 ? -8.509 -2.653 16.629 1.00 97.75 89 ALA A C 1
ATOM 656 O O . ALA A 1 89 ? -7.872 -3.682 16.848 1.00 97.75 89 ALA A O 1
ATOM 657 N N . ARG A 1 90 ? -9.583 -2.640 15.833 1.00 96.69 90 ARG A N 1
ATOM 658 C CA . ARG A 1 90 ? -10.158 -3.848 15.207 1.00 96.69 90 ARG A CA 1
ATOM 659 C C . ARG A 1 90 ? -9.910 -3.955 13.708 1.00 96.69 90 ARG A C 1
ATOM 661 O O . ARG A 1 90 ? -10.356 -4.911 13.091 1.00 96.69 90 ARG A O 1
ATOM 668 N N . LEU A 1 91 ? -9.212 -2.984 13.132 1.00 98.56 91 LEU A N 1
ATOM 669 C CA . LEU A 1 91 ? -8.884 -2.934 11.715 1.00 98.56 91 LEU A CA 1
ATOM 670 C C . LEU A 1 91 ? -7.462 -2.398 11.562 1.00 98.56 91 LEU A C 1
ATOM 672 O O . LEU A 1 91 ? -7.128 -1.371 12.154 1.00 98.56 91 LEU A O 1
ATOM 676 N N . ASN A 1 92 ? -6.645 -3.058 10.752 1.00 98.56 92 ASN A N 1
ATOM 677 C CA . ASN A 1 92 ? -5.298 -2.615 10.426 1.00 98.56 92 ASN A CA 1
ATOM 678 C C . ASN A 1 92 ? -5.108 -2.595 8.906 1.00 98.56 92 ASN A C 1
ATOM 680 O O . ASN A 1 92 ? -5.386 -3.567 8.202 1.00 98.56 92 ASN A O 1
ATOM 684 N N . ARG A 1 93 ? -4.653 -1.463 8.376 1.00 98.50 93 ARG A N 1
ATOM 685 C CA . ARG A 1 93 ? -4.492 -1.254 6.937 1.00 98.50 93 ARG A CA 1
ATOM 686 C C . ARG A 1 93 ? -3.032 -1.384 6.515 1.00 98.50 93 ARG A C 1
ATOM 688 O O . ARG A 1 93 ? -2.189 -0.601 6.946 1.00 98.50 93 ARG A O 1
ATOM 695 N N . TRP A 1 94 ? -2.782 -2.290 5.576 1.00 97.31 94 TRP A N 1
ATOM 696 C CA . TRP A 1 94 ? -1.575 -2.338 4.756 1.00 97.31 94 TRP A CA 1
ATOM 697 C C . TRP A 1 94 ? -1.801 -1.498 3.500 1.00 97.31 94 TRP A C 1
ATOM 699 O O . TRP A 1 94 ? -2.493 -1.894 2.555 1.00 97.31 94 TRP A O 1
ATOM 709 N N . GLY A 1 95 ? -1.269 -0.284 3.503 1.00 96.25 95 GLY A N 1
ATOM 710 C CA . GLY A 1 95 ? -1.441 0.638 2.390 1.00 96.25 95 GLY A CA 1
ATOM 711 C C . GLY A 1 95 ? -0.633 1.916 2.543 1.00 96.25 95 GLY A C 1
ATOM 712 O O . GLY A 1 95 ? 0.009 2.152 3.562 1.00 96.25 95 GLY A O 1
ATOM 713 N N . GLY A 1 96 ? -0.709 2.770 1.527 1.00 95.50 96 GLY A N 1
ATOM 714 C CA . GLY A 1 96 ? 0.114 3.973 1.414 1.00 95.50 96 GLY A CA 1
ATOM 715 C C . GLY A 1 96 ? 0.889 3.978 0.102 1.00 95.50 96 GLY A C 1
ATOM 716 O O . GLY A 1 96 ? 0.762 3.054 -0.702 1.00 95.50 96 GLY A O 1
ATOM 717 N N . ASN A 1 97 ? 1.685 5.022 -0.113 1.00 95.31 97 ASN A N 1
ATOM 718 C CA . ASN A 1 97 ? 2.421 5.222 -1.362 1.00 95.31 97 ASN A CA 1
ATOM 719 C C . ASN A 1 97 ? 3.343 4.040 -1.735 1.00 95.31 97 ASN A C 1
ATOM 721 O O . ASN A 1 97 ? 3.303 3.637 -2.902 1.00 95.31 97 ASN A O 1
ATOM 725 N N . PRO A 1 98 ? 4.100 3.420 -0.798 1.00 92.12 98 PRO A N 1
ATOM 726 C CA . PRO A 1 98 ? 4.911 2.237 -1.100 1.00 92.12 98 PRO A CA 1
ATOM 727 C C . PRO A 1 98 ? 4.099 1.052 -1.627 1.00 92.12 98 PRO A C 1
ATOM 729 O O . PRO A 1 98 ? 4.531 0.347 -2.538 1.00 92.12 98 PRO A O 1
ATOM 732 N N . ASN A 1 99 ? 2.897 0.843 -1.081 1.00 95.12 99 ASN A N 1
ATOM 733 C CA . ASN A 1 99 ? 2.089 -0.336 -1.381 1.00 95.12 99 ASN A CA 1
ATOM 734 C C . ASN A 1 99 ? 1.486 -0.312 -2.787 1.00 95.12 99 ASN A C 1
ATOM 736 O O . ASN A 1 99 ? 1.212 -1.371 -3.336 1.00 95.12 99 ASN A O 1
ATOM 740 N N . THR A 1 100 ? 1.373 0.863 -3.413 1.00 96.00 100 THR A N 1
ATOM 741 C CA . THR A 1 100 ? 0.998 0.989 -4.831 1.00 96.00 100 THR A CA 1
ATOM 742 C C . THR A 1 100 ? 1.972 0.261 -5.763 1.00 96.00 100 THR A C 1
ATOM 744 O O . THR A 1 100 ? 1.567 -0.170 -6.837 1.00 96.00 100 THR A O 1
ATOM 747 N N . ARG A 1 101 ? 3.247 0.129 -5.366 1.00 96.62 101 ARG A N 1
ATOM 748 C CA . ARG A 1 101 ? 4.328 -0.492 -6.156 1.00 96.62 101 ARG A CA 1
ATOM 749 C C . ARG A 1 101 ? 4.972 -1.678 -5.434 1.00 96.62 101 ARG A C 1
ATOM 751 O O . ARG A 1 101 ? 6.114 -2.029 -5.731 1.00 96.62 101 ARG A O 1
ATOM 758 N N . TYR A 1 102 ? 4.274 -2.253 -4.458 1.00 96.56 102 TYR A N 1
ATOM 759 C CA . TYR A 1 102 ? 4.789 -3.381 -3.696 1.00 96.56 102 TYR A CA 1
ATOM 760 C C . TYR A 1 102 ? 4.841 -4.642 -4.562 1.00 96.56 102 TYR A C 1
ATOM 762 O O . TYR A 1 102 ? 3.857 -5.021 -5.186 1.00 96.56 102 TYR A O 1
ATOM 770 N N . ASN A 1 103 ? 5.996 -5.291 -4.589 1.00 96.06 103 ASN A N 1
ATOM 771 C CA . ASN A 1 103 ? 6.226 -6.560 -5.251 1.00 96.06 103 ASN A CA 1
ATOM 772 C C . ASN A 1 103 ? 6.275 -7.658 -4.182 1.00 96.06 103 ASN A C 1
ATOM 774 O O . ASN A 1 103 ? 7.261 -7.781 -3.454 1.00 96.06 103 ASN A O 1
ATOM 778 N N . TRP A 1 104 ? 5.209 -8.453 -4.095 1.00 94.88 104 TRP A N 1
ATOM 779 C CA . TRP A 1 104 ? 5.069 -9.527 -3.109 1.00 94.88 104 TRP A CA 1
ATOM 780 C C . TRP A 1 104 ? 6.034 -10.698 -3.343 1.00 94.88 104 TRP A C 1
ATOM 782 O O . TRP A 1 104 ? 6.435 -11.347 -2.380 1.00 94.88 104 TRP A O 1
ATOM 792 N N . VAL A 1 105 ? 6.460 -10.930 -4.590 1.00 94.38 105 VAL A N 1
ATOM 793 C CA . VAL A 1 105 ? 7.426 -11.981 -4.959 1.00 94.38 105 VAL A CA 1
ATOM 794 C C . VAL A 1 105 ? 8.795 -11.673 -4.357 1.00 94.38 105 VAL A C 1
ATOM 796 O O . VAL A 1 105 ? 9.442 -12.534 -3.758 1.00 94.38 105 VAL A O 1
ATOM 799 N N . ASN A 1 106 ? 9.220 -10.413 -4.475 1.00 90.88 106 ASN A N 1
ATOM 800 C CA . ASN A 1 106 ? 10.535 -9.974 -4.015 1.00 90.88 106 ASN A CA 1
ATOM 801 C C . ASN A 1 106 ? 10.526 -9.387 -2.598 1.00 90.88 106 ASN A C 1
ATOM 803 O O . ASN A 1 106 ? 11.586 -9.308 -1.977 1.00 90.88 106 ASN A O 1
ATOM 807 N N . GLY A 1 107 ? 9.360 -9.000 -2.078 1.00 92.25 107 GLY A N 1
ATOM 808 C CA . GLY A 1 107 ? 9.240 -8.249 -0.829 1.00 92.25 107 GLY A CA 1
ATOM 809 C C . GLY A 1 107 ? 9.763 -6.815 -0.952 1.00 92.25 107 GLY A C 1
ATOM 810 O O . GLY A 1 107 ? 10.309 -6.278 0.008 1.00 92.25 107 GLY A O 1
ATOM 811 N N . THR A 1 108 ? 9.638 -6.207 -2.133 1.00 94.44 108 THR A N 1
ATOM 812 C CA . THR A 1 108 ? 10.240 -4.905 -2.458 1.00 94.44 108 THR A CA 1
ATOM 813 C C . THR A 1 108 ? 9.184 -3.858 -2.770 1.00 94.44 108 THR A C 1
ATOM 815 O O . THR A 1 108 ? 8.043 -4.170 -3.096 1.00 94.44 108 THR A O 1
ATOM 818 N N . TRP A 1 109 ? 9.538 -2.584 -2.663 1.00 95.62 109 TRP A N 1
ATOM 819 C CA . TRP A 1 109 ? 8.671 -1.468 -3.036 1.00 95.62 109 TRP A CA 1
ATOM 820 C C . TRP A 1 109 ? 9.491 -0.344 -3.655 1.00 95.62 109 TRP A C 1
ATOM 822 O O . TRP A 1 109 ? 10.719 -0.370 -3.640 1.00 95.62 109 TRP A O 1
ATOM 832 N N . ASN A 1 110 ? 8.805 0.648 -4.212 1.00 96.75 110 ASN A N 1
ATOM 833 C CA . ASN A 1 110 ? 9.422 1.893 -4.644 1.00 96.75 110 ASN A CA 1
ATOM 834 C C . ASN A 1 110 ? 8.853 3.036 -3.799 1.00 96.75 110 ASN A C 1
ATOM 836 O O . ASN A 1 110 ? 7.637 3.124 -3.614 1.00 96.75 110 ASN A O 1
ATOM 840 N N . ALA A 1 111 ? 9.722 3.898 -3.276 1.00 96.00 111 ALA A N 1
ATOM 841 C CA . ALA A 1 111 ? 9.341 4.986 -2.378 1.00 96.00 111 ALA A CA 1
ATOM 842 C C . ALA A 1 111 ? 8.617 6.144 -3.083 1.00 96.00 111 ALA A C 1
ATOM 844 O O . ALA A 1 111 ? 8.173 7.085 -2.431 1.00 96.00 111 ALA A O 1
ATOM 845 N N . ALA A 1 112 ? 8.472 6.089 -4.410 1.00 93.44 112 ALA A N 1
ATOM 846 C CA . ALA A 1 112 ? 7.858 7.145 -5.198 1.00 93.44 112 ALA A CA 1
ATOM 847 C C . ALA A 1 112 ? 8.486 8.512 -4.864 1.00 93.44 112 ALA A C 1
ATOM 849 O O . ALA A 1 112 ? 9.680 8.617 -4.593 1.00 93.44 112 ALA A O 1
ATOM 850 N N . ARG A 1 113 ? 7.685 9.577 -4.866 1.00 94.00 113 ARG A N 1
ATOM 851 C CA . ARG A 1 113 ? 8.170 10.919 -4.538 1.00 94.00 113 ARG A CA 1
ATOM 852 C C . ARG A 1 113 ? 8.530 11.094 -3.058 1.00 94.00 113 ARG A C 1
ATOM 854 O O . ARG A 1 113 ? 9.204 12.066 -2.740 1.00 94.00 113 ARG A O 1
ATOM 861 N N . ASP A 1 114 ? 8.121 10.178 -2.177 1.00 95.19 114 ASP A N 1
ATOM 862 C CA . ASP A 1 114 ? 8.440 10.280 -0.749 1.00 95.19 114 ASP A CA 1
ATOM 863 C C . ASP A 1 114 ? 9.952 10.183 -0.520 1.00 95.19 114 ASP A C 1
ATOM 865 O O . ASP A 1 114 ? 10.479 10.821 0.390 1.00 95.19 114 ASP A O 1
ATOM 869 N N . TRP A 1 115 ? 10.654 9.426 -1.376 1.00 95.25 115 TRP A N 1
ATOM 870 C CA . TRP A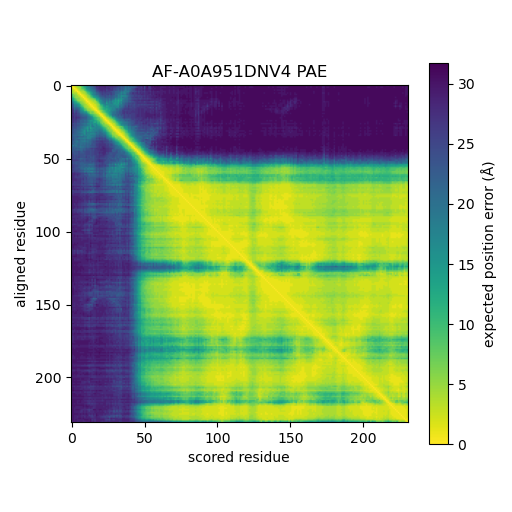 1 115 ? 12.109 9.344 -1.342 1.00 95.25 115 TRP A CA 1
ATOM 871 C C . TRP A 1 115 ? 12.733 9.001 -2.703 1.00 95.25 115 TRP A C 1
ATOM 873 O O . TRP A 1 115 ? 12.965 7.835 -3.034 1.00 95.25 115 TRP A O 1
ATOM 883 N N . GLU A 1 116 ? 13.002 10.043 -3.496 1.00 95.31 116 GLU A N 1
ATOM 884 C CA . GLU A 1 116 ? 13.810 10.012 -4.732 1.00 95.31 116 GLU A CA 1
ATOM 885 C C . GLU A 1 116 ? 13.425 8.936 -5.768 1.00 95.31 116 GLU A C 1
ATOM 887 O O . GLU A 1 116 ? 14.215 8.605 -6.642 1.00 95.31 116 GLU A O 1
ATOM 892 N N . PHE A 1 117 ? 12.206 8.393 -5.718 1.00 95.94 117 PHE A N 1
ATOM 893 C CA . PHE A 1 117 ? 11.737 7.310 -6.588 1.00 95.94 117 PHE A CA 1
ATOM 894 C C . PHE A 1 117 ? 12.627 6.060 -6.552 1.00 95.94 117 PHE A C 1
ATOM 896 O O . PHE A 1 117 ? 12.752 5.362 -7.565 1.00 95.94 117 PHE A O 1
ATOM 903 N N . ARG A 1 118 ? 13.249 5.788 -5.398 1.00 96.69 118 ARG A N 1
ATOM 904 C CA . ARG A 1 118 ? 14.157 4.654 -5.178 1.00 96.69 118 ARG A CA 1
ATOM 905 C C . ARG A 1 118 ? 13.414 3.360 -4.882 1.00 96.69 118 ARG A C 1
ATOM 907 O O . ARG A 1 118 ? 12.364 3.367 -4.232 1.00 96.69 118 ARG A O 1
ATOM 914 N N . ASN A 1 119 ? 14.002 2.253 -5.313 1.00 95.75 119 ASN A N 1
ATOM 915 C CA . ASN A 1 119 ? 13.611 0.921 -4.882 1.00 95.75 119 ASN A CA 1
ATOM 916 C C . ASN A 1 119 ? 14.134 0.614 -3.475 1.00 95.75 119 ASN A C 1
ATOM 918 O O . ASN A 1 119 ? 15.182 1.093 -3.051 1.00 95.75 119 ASN A O 1
ATOM 922 N N . TYR A 1 120 ? 13.371 -0.190 -2.746 1.00 93.62 120 TYR A N 1
ATOM 923 C CA . TYR A 1 120 ? 13.647 -0.614 -1.383 1.00 93.62 120 TYR A CA 1
ATOM 924 C C . TYR A 1 120 ? 13.202 -2.057 -1.174 1.00 93.62 120 TYR A C 1
ATOM 926 O O . TYR A 1 120 ? 12.319 -2.566 -1.865 1.00 93.62 120 TYR A O 1
ATOM 934 N N . GLY A 1 121 ? 13.796 -2.694 -0.176 1.00 90.75 121 GLY A N 1
ATOM 935 C CA . GLY A 1 121 ? 13.409 -4.000 0.332 1.00 90.75 121 GLY A CA 1
ATOM 936 C C . GLY A 1 121 ? 13.867 -4.143 1.777 1.00 90.75 121 GLY A C 1
ATOM 937 O O . GLY A 1 121 ? 14.225 -3.155 2.417 1.00 90.75 121 GLY A O 1
ATOM 938 N N . ASP A 1 122 ? 13.857 -5.373 2.280 1.00 81.56 122 ASP A N 1
ATOM 939 C CA . ASP A 1 122 ? 14.387 -5.687 3.606 1.00 81.56 122 ASP A CA 1
ATOM 940 C C . ASP A 1 122 ? 15.865 -5.263 3.741 1.00 81.56 122 ASP A C 1
ATOM 942 O O . ASP A 1 122 ? 16.736 -5.699 2.983 1.00 81.56 122 ASP A O 1
ATOM 946 N N . ASP A 1 123 ? 16.144 -4.431 4.746 1.00 77.44 123 ASP A N 1
ATOM 947 C CA . ASP A 1 123 ? 17.475 -3.911 5.070 1.00 77.44 123 ASP A CA 1
ATOM 948 C C . ASP A 1 123 ? 18.428 -4.983 5.614 1.00 77.44 123 ASP A C 1
ATOM 950 O O . ASP A 1 123 ? 19.637 -4.761 5.676 1.00 77.44 123 ASP A O 1
ATOM 954 N N . SER A 1 124 ? 17.910 -6.160 5.980 1.00 73.44 124 SER A N 1
ATOM 955 C CA . SER A 1 124 ? 18.722 -7.288 6.440 1.00 73.44 124 SER A CA 1
ATOM 956 C C . SER A 1 124 ? 19.627 -7.876 5.348 1.00 73.44 124 SER A C 1
ATOM 958 O O . SER A 1 124 ? 20.506 -8.686 5.652 1.00 73.44 124 SER A O 1
ATOM 960 N N . GLY A 1 125 ? 19.402 -7.510 4.078 1.00 64.44 125 GLY A N 1
ATOM 961 C CA . GLY A 1 125 ? 20.098 -8.069 2.917 1.00 64.44 125 GLY A CA 1
ATOM 962 C C . GLY A 1 125 ? 19.730 -9.528 2.628 1.00 64.44 125 GLY A C 1
ATOM 963 O O . GLY A 1 125 ? 20.310 -10.146 1.736 1.00 64.44 125 GLY A O 1
ATOM 964 N N . LYS A 1 126 ? 18.777 -10.099 3.377 1.00 66.50 126 LYS A N 1
ATOM 965 C CA . LYS A 1 126 ? 18.318 -11.475 3.199 1.00 66.50 126 LYS A CA 1
ATOM 966 C C . LYS A 1 126 ? 17.119 -11.515 2.266 1.00 66.50 126 LYS A C 1
ATOM 968 O O . LYS A 1 126 ? 16.163 -10.758 2.405 1.00 66.50 126 LYS A O 1
ATOM 973 N N . SER A 1 127 ? 17.142 -12.474 1.349 1.00 69.38 127 SER A N 1
ATOM 974 C CA . SER A 1 127 ? 15.959 -12.824 0.575 1.00 69.38 127 SER A CA 1
ATOM 975 C C . SER A 1 127 ? 14.967 -13.554 1.488 1.00 69.38 127 SER A C 1
ATOM 977 O O . SER A 1 127 ? 15.251 -14.651 1.965 1.00 69.38 127 SER A O 1
ATOM 979 N N . SER A 1 128 ? 13.827 -12.925 1.779 1.00 79.62 128 SER A N 1
ATOM 980 C CA . SER A 1 128 ? 12.695 -13.572 2.463 1.00 79.62 128 SER A CA 1
ATOM 981 C C . SER A 1 128 ? 11.756 -14.176 1.427 1.00 79.62 128 SER A C 1
ATOM 983 O O . SER A 1 128 ? 11.555 -13.490 0.427 1.00 79.62 128 SER A O 1
ATOM 985 N N . PRO A 1 129 ? 11.157 -15.368 1.636 1.00 86.12 129 PRO A N 1
ATOM 986 C CA . PRO A 1 129 ? 10.183 -15.966 0.713 1.00 86.12 129 PRO A CA 1
ATOM 987 C C . PRO A 1 129 ? 9.117 -14.981 0.217 1.00 86.12 129 PRO A C 1
ATOM 989 O O . PRO A 1 129 ? 8.820 -13.992 0.896 1.00 86.12 129 PRO A O 1
ATOM 992 N N . ALA A 1 130 ? 8.543 -15.253 -0.958 1.00 86.06 130 ALA A N 1
ATOM 993 C CA . ALA A 1 130 ? 7.432 -14.461 -1.483 1.00 86.06 130 ALA A CA 1
ATOM 994 C C . ALA A 1 130 ? 6.312 -14.348 -0.431 1.00 86.06 130 ALA A C 1
ATOM 996 O O . ALA A 1 130 ? 6.171 -15.234 0.404 1.00 86.06 130 ALA A O 1
ATOM 997 N N . GLY A 1 131 ? 5.601 -13.222 -0.399 1.00 87.00 131 GLY A N 1
ATOM 998 C CA . GLY A 1 131 ? 4.480 -12.999 0.525 1.00 87.00 131 GLY A CA 1
ATOM 999 C C . GLY A 1 131 ? 4.867 -12.705 1.979 1.00 87.00 131 GLY A C 1
ATOM 1000 O O . GLY A 1 131 ? 4.118 -12.021 2.671 1.00 87.00 131 GLY A O 1
ATOM 1001 N N . THR A 1 132 ? 6.074 -13.073 2.431 1.00 90.38 132 THR A N 1
ATOM 1002 C CA . THR A 1 132 ? 6.468 -13.060 3.858 1.00 90.38 132 THR A CA 1
ATOM 1003 C C . THR A 1 132 ? 6.058 -11.802 4.633 1.00 90.38 132 THR A C 1
ATOM 1005 O O . THR A 1 132 ? 5.594 -11.894 5.769 1.00 90.38 132 THR A O 1
ATOM 1008 N N . ALA A 1 133 ? 6.271 -10.604 4.077 1.00 91.31 133 ALA A N 1
ATOM 1009 C CA . ALA A 1 133 ? 5.961 -9.365 4.793 1.00 91.31 133 ALA A CA 1
ATOM 1010 C C . ALA A 1 133 ? 4.448 -9.164 4.974 1.00 91.31 133 ALA A C 1
ATOM 1012 O O . ALA A 1 133 ? 4.005 -8.736 6.040 1.00 91.31 133 ALA A O 1
ATOM 1013 N N . THR A 1 134 ? 3.663 -9.499 3.952 1.00 94.12 134 THR A N 1
ATOM 1014 C CA . THR A 1 134 ? 2.205 -9.374 3.976 1.00 94.12 134 THR A CA 1
ATOM 1015 C C . THR A 1 134 ? 1.566 -10.492 4.779 1.00 94.12 134 THR A C 1
ATOM 1017 O O . THR A 1 134 ? 0.639 -10.223 5.534 1.00 94.12 134 THR A O 1
ATOM 1020 N N . ASP A 1 135 ? 2.130 -11.696 4.732 1.00 94.94 135 ASP A N 1
ATOM 1021 C CA . ASP A 1 135 ? 1.674 -12.835 5.527 1.00 94.94 135 ASP A CA 1
ATOM 1022 C C . ASP A 1 135 ? 1.873 -12.561 7.014 1.00 94.94 135 ASP A C 1
ATOM 1024 O O . ASP A 1 135 ? 0.943 -12.682 7.805 1.00 94.94 135 ASP A O 1
ATOM 1028 N N . ARG A 1 136 ? 3.058 -12.068 7.405 1.00 94.75 136 ARG A N 1
ATOM 1029 C CA . ARG A 1 136 ? 3.320 -11.641 8.789 1.00 94.75 136 ARG A CA 1
ATOM 1030 C C . ARG A 1 136 ? 2.361 -10.546 9.242 1.00 94.75 136 ARG A C 1
ATOM 1032 O O . ARG A 1 136 ? 1.952 -10.542 10.401 1.00 94.75 136 ARG A O 1
ATOM 1039 N N . PHE A 1 137 ? 2.013 -9.618 8.352 1.00 96.38 137 PHE A N 1
ATOM 1040 C CA . PHE A 1 137 ? 1.055 -8.562 8.661 1.00 96.38 137 PHE A CA 1
ATOM 1041 C C . PHE A 1 137 ? -0.351 -9.127 8.903 1.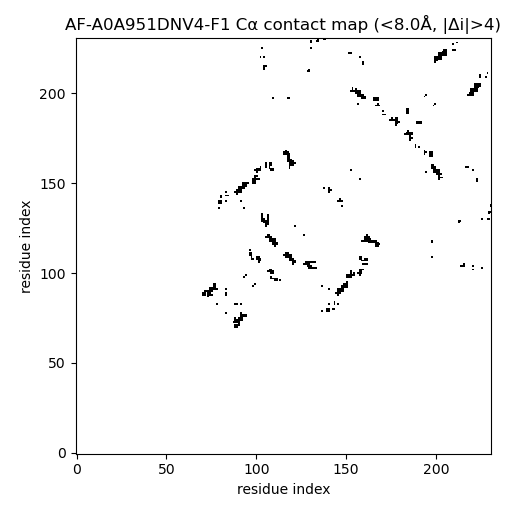00 96.38 137 PHE A C 1
ATOM 1043 O O . PHE A 1 137 ? -0.963 -8.821 9.925 1.00 96.38 137 PHE A O 1
ATOM 1050 N N . VAL A 1 138 ? -0.844 -9.981 8.002 1.00 97.44 138 VAL A N 1
ATOM 1051 C CA . VAL A 1 138 ? -2.167 -10.612 8.109 1.00 97.44 138 VAL A CA 1
ATOM 1052 C C . VAL A 1 138 ? -2.240 -11.517 9.340 1.00 97.44 138 VAL A C 1
ATOM 1054 O O . VAL A 1 138 ? -3.129 -11.337 10.171 1.00 97.44 138 VAL A O 1
ATOM 1057 N N . GLN A 1 139 ? -1.269 -12.411 9.523 1.00 97.38 139 GLN A N 1
ATOM 1058 C CA . GLN A 1 139 ? -1.187 -13.314 10.674 1.00 97.38 139 GLN A CA 1
ATOM 1059 C C . GLN A 1 139 ? -1.070 -12.550 11.996 1.00 97.38 139 GLN A C 1
ATOM 1061 O O . GLN A 1 139 ? -1.718 -12.903 12.982 1.00 97.38 139 GLN A O 1
ATOM 1066 N N . GLY A 1 140 ? -0.280 -11.472 12.025 1.00 97.38 140 GLY A N 1
ATOM 1067 C CA . GLY A 1 140 ? -0.163 -10.604 13.194 1.00 97.38 140 GLY A CA 1
ATOM 1068 C C . GLY A 1 140 ? -1.514 -10.014 13.599 1.00 97.38 140 GLY A C 1
ATOM 1069 O O . GLY A 1 140 ? -1.883 -10.080 14.771 1.00 97.38 140 GLY A O 1
ATOM 1070 N N . ASN A 1 141 ? -2.290 -9.521 12.632 1.00 97.94 141 ASN A N 1
ATOM 1071 C CA . ASN A 1 141 ? -3.634 -8.989 12.874 1.00 97.94 141 ASN A CA 1
ATOM 1072 C C . ASN A 1 141 ? -4.611 -10.087 13.329 1.00 97.94 141 ASN A C 1
ATOM 1074 O O . ASN A 1 141 ? -5.329 -9.904 14.315 1.00 97.94 141 ASN A O 1
ATOM 1078 N N . GLN A 1 142 ? -4.594 -11.251 12.670 1.00 97.12 142 GLN A N 1
ATOM 1079 C CA . GLN A 1 142 ? -5.423 -12.404 13.034 1.00 97.12 142 GLN A CA 1
ATOM 1080 C C . GLN A 1 142 ? -5.143 -12.879 14.469 1.00 97.12 142 GLN A C 1
ATOM 1082 O O . GLN A 1 142 ? -6.084 -13.175 15.205 1.00 97.12 142 GLN A O 1
ATOM 1087 N N . SER A 1 143 ? -3.875 -12.881 14.901 1.00 97.56 143 SER A N 1
ATOM 1088 C CA . SER A 1 143 ? -3.471 -13.327 16.245 1.00 97.56 143 SER A CA 1
ATOM 1089 C C . SER A 1 143 ? -4.117 -12.530 17.389 1.00 97.56 143 SER A C 1
ATOM 1091 O O . SER A 1 143 ? -4.244 -13.039 18.502 1.00 97.56 143 SER A O 1
ATOM 1093 N N . VAL A 1 144 ? -4.577 -11.305 17.108 1.00 97.44 144 VAL A N 1
ATOM 1094 C CA . VAL A 1 144 ? -5.232 -10.402 18.070 1.00 97.44 144 VAL A CA 1
ATOM 1095 C C . VAL A 1 144 ? -6.686 -10.078 17.703 1.00 97.44 144 VAL A C 1
ATOM 1097 O O . VAL A 1 144 ? -7.311 -9.220 18.327 1.00 97.44 144 VAL A O 1
ATOM 1100 N N . GLY A 1 145 ? -7.252 -10.773 16.709 1.00 96.31 145 GLY A N 1
ATOM 1101 C CA . GLY A 1 145 ? -8.640 -10.597 16.276 1.00 96.31 145 GLY A CA 1
ATOM 1102 C C . GLY A 1 145 ? -8.927 -9.236 15.632 1.00 96.31 145 GLY A C 1
ATOM 1103 O O . GLY A 1 145 ? -9.992 -8.658 15.879 1.00 96.31 145 GLY A O 1
ATOM 1104 N N . ALA A 1 146 ? -7.972 -8.715 14.856 1.00 98.00 146 ALA A N 1
ATOM 1105 C CA . ALA A 1 146 ? -8.127 -7.522 14.030 1.00 98.00 146 ALA A CA 1
ATOM 1106 C C . ALA A 1 146 ? -8.249 -7.890 12.542 1.00 98.00 146 ALA A C 1
ATOM 1108 O O . ALA A 1 146 ? -7.529 -8.753 12.039 1.00 98.00 146 ALA A O 1
ATOM 1109 N N . ASP A 1 147 ? -9.129 -7.190 11.829 1.00 97.81 147 ASP A N 1
ATOM 1110 C CA . ASP A 1 147 ? -9.304 -7.339 10.386 1.00 97.81 147 ASP A CA 1
ATOM 1111 C C . ASP A 1 147 ? -8.184 -6.631 9.611 1.00 97.81 147 ASP A C 1
ATOM 1113 O O . ASP A 1 147 ? -7.609 -5.638 10.068 1.00 97.81 147 ASP A O 1
ATOM 1117 N N . THR A 1 148 ? -7.911 -7.104 8.393 1.00 97.88 148 THR A N 1
ATOM 1118 C CA . THR A 1 148 ? -6.901 -6.518 7.502 1.00 97.88 148 THR A CA 1
ATOM 1119 C C . THR A 1 148 ? -7.540 -5.832 6.297 1.00 97.88 148 THR A C 1
ATOM 1121 O O . THR A 1 148 ? -8.340 -6.434 5.585 1.00 97.88 148 THR A O 1
ATOM 1124 N N . VAL A 1 149 ? -7.122 -4.595 6.006 1.00 97.81 149 VAL A N 1
ATOM 1125 C CA . VAL A 1 149 ? -7.331 -3.964 4.689 1.00 97.81 149 VAL A CA 1
ATOM 1126 C C . VAL A 1 149 ? -6.019 -3.987 3.924 1.00 97.81 149 VAL A C 1
ATOM 1128 O O . VAL A 1 149 ? -5.082 -3.277 4.288 1.00 97.81 149 VAL A O 1
ATOM 1131 N N . LEU A 1 150 ? -5.959 -4.773 2.853 1.00 96.56 150 LEU A N 1
ATOM 1132 C CA . LEU A 1 150 ? -4.764 -4.939 2.031 1.00 96.56 150 LEU A CA 1
ATOM 1133 C C . LEU A 1 150 ? -4.882 -4.144 0.726 1.00 96.56 150 LEU A C 1
ATOM 1135 O O . LEU A 1 150 ? -5.846 -4.287 -0.022 1.00 96.56 150 LEU A O 1
ATOM 1139 N N . THR A 1 151 ? -3.887 -3.306 0.439 1.00 97.50 151 THR A N 1
ATOM 1140 C CA . THR A 1 151 ? -3.756 -2.631 -0.858 1.00 97.50 151 THR A CA 1
ATOM 1141 C C . THR A 1 151 ? -3.086 -3.558 -1.866 1.00 97.50 151 THR A C 1
ATOM 1143 O O . THR A 1 151 ? -1.941 -3.957 -1.659 1.00 97.50 151 THR A O 1
ATOM 1146 N N . VAL A 1 152 ? -3.782 -3.833 -2.970 1.00 97.25 152 VAL A N 1
ATOM 1147 C CA . VAL A 1 152 ? -3.257 -4.586 -4.115 1.00 97.25 152 VAL A CA 1
ATOM 1148 C C . VAL A 1 152 ? -2.807 -3.610 -5.210 1.00 97.25 152 VAL A C 1
ATOM 1150 O O . VAL A 1 152 ? -3.617 -2.772 -5.621 1.00 97.25 152 VAL A O 1
ATOM 1153 N N . PRO A 1 153 ? -1.548 -3.669 -5.687 1.00 97.50 153 PRO A N 1
ATOM 1154 C CA . PRO A 1 153 ? -1.072 -2.869 -6.809 1.00 97.50 153 PRO A CA 1
ATOM 1155 C C . PRO A 1 153 ? -1.966 -2.990 -8.044 1.00 97.50 153 PRO A C 1
ATOM 1157 O O . PRO A 1 153 ? -2.194 -4.077 -8.569 1.00 97.50 153 PRO A O 1
ATOM 1160 N N . ALA A 1 154 ? -2.427 -1.846 -8.546 1.00 96.25 154 ALA A N 1
ATOM 1161 C CA . ALA A 1 154 ? -3.261 -1.760 -9.748 1.00 96.25 154 ALA A CA 1
ATOM 1162 C C . ALA A 1 154 ? -2.724 -0.754 -10.784 1.00 96.25 154 ALA A C 1
ATOM 1164 O O . ALA A 1 154 ? -3.376 -0.496 -11.788 1.00 96.25 154 ALA A O 1
ATOM 1165 N N . ILE A 1 155 ? -1.533 -0.184 -10.555 1.00 93.25 155 ILE A N 1
ATOM 1166 C CA . ILE A 1 155 ? -0.925 0.831 -11.437 1.00 93.25 155 ILE A CA 1
ATOM 1167 C C . ILE A 1 155 ? -0.178 0.221 -12.640 1.00 93.25 155 ILE A C 1
ATOM 1169 O O . ILE A 1 155 ? 0.445 0.938 -13.412 1.00 93.25 155 ILE A O 1
ATOM 1173 N N . GLY A 1 156 ? -0.186 -1.108 -12.775 1.00 94.44 156 GLY A N 1
ATOM 1174 C CA . GLY A 1 156 ? 0.475 -1.830 -13.868 1.00 94.44 156 GLY A CA 1
ATOM 1175 C C . GLY A 1 156 ? 1.967 -2.104 -13.664 1.00 94.44 156 GLY A C 1
ATOM 1176 O O . GLY A 1 156 ? 2.528 -2.911 -14.398 1.00 94.44 156 GLY A O 1
ATOM 1177 N N . TRP A 1 157 ? 2.603 -1.512 -12.647 1.00 95.62 157 TRP A N 1
ATOM 1178 C CA . TRP A 1 157 ? 4.043 -1.636 -12.395 1.00 95.62 157 TRP A CA 1
ATOM 1179 C C . TRP A 1 157 ? 4.355 -1.722 -10.897 1.00 95.62 157 TRP A C 1
ATOM 1181 O O . TRP A 1 157 ? 3.835 -0.936 -10.101 1.00 95.62 157 TRP A O 1
ATOM 1191 N N . VAL A 1 158 ? 5.232 -2.650 -10.516 1.00 97.38 158 VAL A N 1
ATOM 1192 C CA . VAL A 1 158 ? 5.741 -2.819 -9.141 1.00 97.38 158 VAL A CA 1
ATOM 1193 C C . VAL A 1 158 ? 7.265 -2.847 -9.142 1.00 97.38 158 VAL A C 1
ATOM 1195 O O . VAL A 1 158 ? 7.871 -3.073 -10.183 1.00 97.38 158 VAL A O 1
ATOM 1198 N N . SER A 1 159 ? 7.892 -2.604 -7.990 1.00 96.44 159 SER A N 1
ATOM 1199 C CA . SER A 1 159 ? 9.355 -2.552 -7.860 1.00 96.44 159 SER A CA 1
ATOM 1200 C C . SER A 1 159 ? 10.040 -3.820 -8.385 1.00 96.44 159 SER A C 1
ATOM 1202 O O . SER A 1 159 ? 9.613 -4.933 -8.075 1.00 96.44 159 SER A O 1
ATOM 1204 N N . SER A 1 160 ? 11.120 -3.667 -9.152 1.00 94.31 160 SER A N 1
ATOM 1205 C CA . SER A 1 160 ? 11.884 -4.794 -9.701 1.00 94.31 160 SER A CA 1
ATOM 1206 C C . SER A 1 160 ? 12.792 -5.462 -8.666 1.00 94.31 160 SER A C 1
ATOM 1208 O O . SER A 1 160 ? 12.928 -6.682 -8.661 1.00 94.31 160 SER A O 1
ATOM 1210 N N . ASN A 1 161 ? 13.397 -4.698 -7.752 1.00 91.44 161 ASN A N 1
ATOM 1211 C CA . ASN A 1 161 ? 14.433 -5.199 -6.843 1.00 91.44 161 ASN A CA 1
ATOM 1212 C C . ASN A 1 161 ? 14.508 -4.402 -5.527 1.00 91.44 161 ASN A C 1
ATOM 1214 O O . ASN A 1 161 ? 13.723 -3.489 -5.289 1.00 91.44 161 ASN A O 1
ATOM 1218 N N . ALA A 1 162 ? 15.440 -4.786 -4.652 1.00 91.50 162 ALA A N 1
ATOM 1219 C CA . ALA A 1 162 ? 15.698 -4.128 -3.368 1.00 91.50 162 ALA A CA 1
ATOM 1220 C C . ALA A 1 162 ? 16.866 -3.121 -3.430 1.00 91.50 162 ALA A C 1
ATOM 1222 O O . ALA A 1 162 ? 17.324 -2.654 -2.387 1.00 91.50 162 ALA A O 1
ATOM 1223 N N . ASP A 1 163 ? 17.394 -2.823 -4.624 1.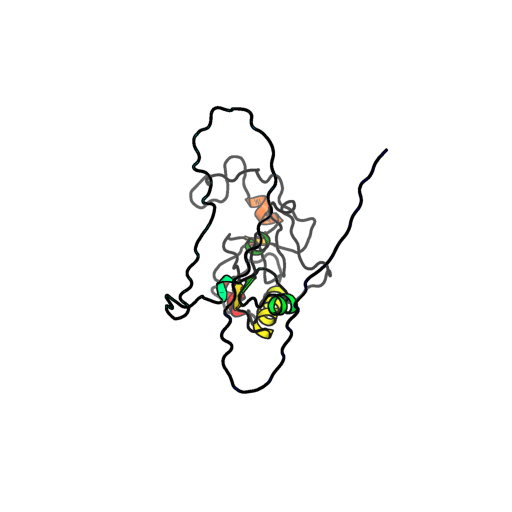00 91.56 163 ASP A N 1
ATOM 1224 C CA . ASP A 1 163 ? 18.579 -1.979 -4.768 1.00 91.56 163 ASP A CA 1
ATOM 1225 C C . ASP A 1 163 ? 18.219 -0.502 -4.578 1.00 91.56 163 ASP A C 1
ATOM 1227 O O . ASP A 1 163 ? 17.583 0.132 -5.421 1.00 91.56 163 ASP A O 1
ATOM 1231 N N . LYS A 1 164 ? 18.698 0.068 -3.472 1.00 92.38 164 LYS A N 1
ATOM 1232 C CA . LYS A 1 164 ? 18.482 1.472 -3.107 1.00 92.38 164 LYS A CA 1
ATOM 1233 C C . LYS A 1 164 ? 19.147 2.462 -4.058 1.00 92.38 164 LYS A C 1
ATOM 1235 O O . LYS A 1 164 ? 18.858 3.653 -3.970 1.00 92.38 164 LYS A O 1
ATOM 1240 N N . GLN A 1 165 ? 20.043 2.019 -4.939 1.00 94.00 165 GLN A N 1
ATOM 1241 C CA . GLN A 1 165 ? 20.635 2.855 -5.987 1.00 94.00 165 GLN A CA 1
ATOM 1242 C C . GLN A 1 165 ? 19.786 2.896 -7.264 1.00 94.00 165 GLN A C 1
ATOM 1244 O O . GLN A 1 165 ? 19.983 3.773 -8.106 1.00 94.00 165 GLN A O 1
ATOM 1249 N N . VAL A 1 166 ? 18.807 1.998 -7.402 1.00 95.06 166 VAL A N 1
ATOM 1250 C CA . VAL A 1 166 ? 17.882 1.975 -8.534 1.00 95.06 166 VAL A CA 1
ATOM 1251 C C . VAL A 1 166 ? 16.760 2.980 -8.291 1.00 95.06 166 VAL A C 1
ATOM 1253 O O . VAL A 1 166 ? 15.935 2.815 -7.393 1.00 95.06 166 VAL A O 1
ATOM 1256 N N . GLN A 1 167 ? 16.728 4.035 -9.108 1.00 96.94 167 GLN A N 1
ATOM 1257 C CA . GLN A 1 167 ? 15.755 5.121 -8.988 1.00 96.94 167 GLN A CA 1
ATOM 1258 C C . GLN A 1 167 ? 15.285 5.676 -10.330 1.00 96.94 167 GLN A C 1
ATOM 1260 O O . GLN A 1 167 ? 16.031 5.670 -11.316 1.00 96.94 167 GLN A O 1
ATOM 1265 N N . SER A 1 168 ? 14.065 6.218 -10.348 1.00 96.12 168 SER A N 1
ATOM 1266 C CA . SER A 1 168 ? 13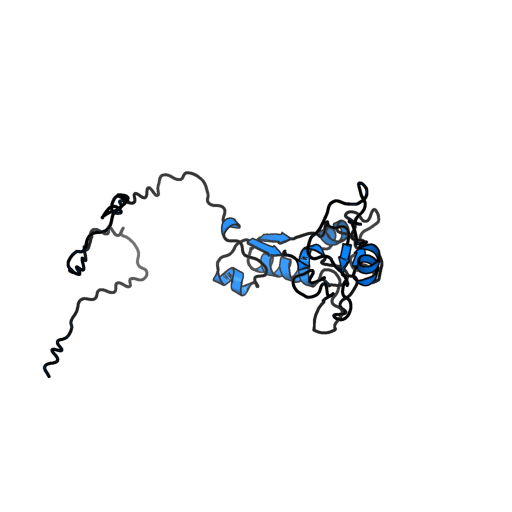.575 6.978 -11.501 1.00 96.12 168 SER A CA 1
ATOM 1267 C C . SER A 1 168 ? 14.240 8.353 -11.556 1.00 96.12 168 SER A C 1
ATOM 1269 O O . SER A 1 168 ? 14.409 9.010 -10.533 1.00 96.12 168 SER A O 1
ATOM 1271 N N . VAL A 1 169 ? 14.589 8.818 -12.754 1.00 95.19 169 VAL A N 1
ATOM 1272 C CA . VAL A 1 169 ? 15.234 10.123 -12.975 1.00 95.19 169 VAL A CA 1
ATOM 1273 C C . VAL A 1 169 ? 14.413 10.992 -13.915 1.00 95.19 169 VAL A C 1
ATOM 1275 O O . VAL A 1 169 ? 13.667 10.485 -14.749 1.00 95.19 169 VAL A O 1
ATOM 1278 N N . GLY A 1 170 ? 14.534 12.314 -13.783 1.00 94.62 170 GLY A N 1
ATOM 1279 C CA . GLY A 1 170 ? 13.822 13.254 -14.656 1.00 94.62 170 GLY A CA 1
ATOM 1280 C C . GLY A 1 170 ? 12.295 13.186 -14.539 1.00 94.62 170 GLY A C 1
ATOM 1281 O O . GLY A 1 170 ? 11.602 13.571 -15.474 1.00 94.62 170 GLY A O 1
ATOM 1282 N N . VAL A 1 171 ? 11.765 12.679 -13.417 1.00 94.00 171 VAL A N 1
ATOM 1283 C CA . VAL A 1 171 ? 10.318 12.616 -13.174 1.00 94.00 171 VAL A CA 1
ATOM 1284 C C . VAL A 1 171 ? 9.773 14.042 -12.991 1.00 94.00 171 VAL A C 1
ATOM 1286 O O . VAL A 1 171 ? 10.251 14.754 -12.104 1.00 94.00 171 VAL A O 1
ATOM 1289 N N . PRO A 1 172 ? 8.768 14.477 -13.773 1.00 92.75 172 PRO A N 1
ATOM 1290 C CA . PRO A 1 172 ? 8.194 15.816 -13.662 1.00 92.75 172 PRO A CA 1
ATOM 1291 C C . PRO A 1 172 ? 7.554 16.086 -12.293 1.00 92.75 172 PRO A C 1
ATOM 1293 O O . PRO A 1 172 ? 7.105 15.170 -11.598 1.00 92.75 172 PRO A O 1
ATOM 1296 N N . SER A 1 173 ? 7.464 17.362 -11.906 1.00 91.25 173 SER A N 1
ATOM 1297 C CA . SER A 1 173 ? 6.833 17.791 -10.646 1.00 91.25 173 SER A CA 1
ATOM 1298 C C . SER A 1 173 ? 5.317 17.558 -10.633 1.00 91.25 173 SER A C 1
ATOM 1300 O O . SER A 1 173 ? 4.740 17.262 -9.584 1.00 91.25 173 SER A O 1
ATOM 1302 N N . SER A 1 174 ? 4.675 17.589 -11.796 1.00 88.56 174 SER A N 1
ATOM 1303 C CA . SER A 1 174 ? 3.249 17.328 -11.983 1.00 88.56 174 SER A CA 1
ATOM 1304 C C . SER A 1 174 ? 3.020 16.247 -13.037 1.00 88.56 174 SER A C 1
ATOM 1306 O O . SER A 1 174 ? 3.791 16.127 -13.985 1.00 88.56 174 SER A O 1
ATOM 1308 N N . GLY A 1 175 ? 1.940 15.480 -12.882 1.00 86.75 175 GLY A N 1
ATOM 1309 C CA . GLY A 1 175 ? 1.439 14.628 -13.961 1.00 86.75 175 GLY A CA 1
ATOM 1310 C C . GLY A 1 175 ? 0.793 15.447 -15.082 1.00 86.75 175 GLY A C 1
ATOM 1311 O O . GLY A 1 175 ? 0.710 16.674 -15.009 1.00 86.75 175 GLY A O 1
ATOM 1312 N N . GLY A 1 176 ? 0.303 14.756 -16.104 1.00 88.19 176 GLY A N 1
ATOM 1313 C CA . GLY A 1 176 ? -0.423 15.348 -17.223 1.00 88.19 176 GLY A CA 1
ATOM 1314 C C . GLY A 1 176 ? -1.336 14.320 -17.889 1.00 88.19 176 GLY A C 1
ATOM 1315 O O . GLY A 1 176 ? -1.255 13.136 -17.551 1.00 88.19 176 GLY A O 1
ATOM 1316 N N . PRO A 1 177 ? -2.218 14.754 -18.805 1.00 90.62 177 PRO A N 1
ATOM 1317 C CA . PRO A 1 177 ? -2.961 13.820 -19.633 1.00 90.62 177 PRO A CA 1
ATOM 1318 C C . PRO A 1 177 ? -1.986 13.017 -20.506 1.00 90.62 177 PRO A C 1
ATOM 1320 O O . PRO A 1 177 ? -0.941 13.551 -20.902 1.00 90.62 177 PRO A O 1
ATOM 1323 N N . PRO A 1 178 ? -2.320 11.758 -20.818 1.00 92.25 178 PRO A N 1
ATOM 1324 C CA . PRO A 1 178 ? -1.496 10.963 -21.707 1.00 92.25 178 PRO A CA 1
ATOM 1325 C C . PRO A 1 178 ? -1.499 11.565 -23.118 1.00 92.25 178 PRO A C 1
ATOM 1327 O O . PRO A 1 178 ? -2.495 12.151 -23.551 1.00 92.25 178 PRO A O 1
ATOM 1330 N N . LEU A 1 179 ? -0.386 11.422 -23.844 1.00 92.50 179 LEU A N 1
ATOM 1331 C CA . LEU A 1 179 ? -0.254 11.913 -25.222 1.00 92.50 179 LEU A CA 1
ATOM 1332 C C . LEU A 1 179 ? -1.251 11.234 -26.169 1.00 92.50 179 LEU A C 1
ATOM 1334 O O . LEU A 1 179 ? -1.749 11.864 -27.101 1.00 92.50 179 LEU A O 1
ATOM 1338 N N . THR A 1 180 ? -1.555 9.959 -25.918 1.00 93.12 180 THR A N 1
ATOM 1339 C CA . THR A 1 180 ? -2.583 9.188 -26.623 1.00 93.12 180 THR A CA 1
ATOM 1340 C C . THR A 1 180 ? -3.398 8.356 -25.626 1.00 93.12 180 THR A C 1
ATOM 1342 O O . THR A 1 180 ? -2.868 7.973 -24.582 1.00 93.12 180 THR A O 1
ATOM 1345 N N . PRO A 1 181 ? -4.692 8.077 -25.883 1.00 89.94 181 PRO A N 1
ATOM 1346 C CA . PRO A 1 181 ? -5.489 7.245 -24.984 1.00 89.94 181 PRO A CA 1
ATOM 1347 C C . PRO A 1 181 ? -4.854 5.863 -24.775 1.00 89.94 181 PRO A C 1
ATOM 1349 O O . PRO A 1 181 ? -4.691 5.106 -25.728 1.00 89.94 181 PRO A O 1
ATOM 1352 N N . GLY A 1 182 ? -4.529 5.535 -23.523 1.00 83.62 182 GLY A N 1
ATOM 1353 C CA . GLY A 1 182 ? -3.919 4.256 -23.142 1.00 83.62 182 GLY A CA 1
ATOM 1354 C C . GLY A 1 182 ? -2.388 4.247 -23.074 1.00 83.62 182 GLY A C 1
ATOM 1355 O O . GLY A 1 182 ? -1.832 3.218 -22.708 1.00 83.62 182 GLY A O 1
ATOM 1356 N N . ASP A 1 183 ? -1.718 5.358 -23.388 1.00 85.81 183 ASP A N 1
ATOM 1357 C CA . ASP A 1 183 ? -0.274 5.531 -23.173 1.00 85.81 183 ASP A CA 1
ATOM 1358 C C . ASP A 1 183 ? 0.009 6.123 -21.779 1.00 85.81 183 ASP A C 1
ATOM 1360 O O . ASP A 1 183 ? -0.825 6.823 -21.205 1.00 85.81 183 ASP A O 1
ATOM 1364 N N . ASP A 1 184 ? 1.202 5.868 -21.250 1.00 86.62 184 ASP A N 1
ATOM 1365 C CA . ASP A 1 184 ? 1.703 6.441 -19.998 1.00 86.62 184 ASP A CA 1
ATOM 1366 C C . ASP A 1 184 ? 2.506 7.736 -20.233 1.00 86.62 184 ASP A C 1
ATOM 1368 O O . ASP A 1 184 ? 2.779 8.490 -19.292 1.00 86.62 184 ASP A O 1
ATOM 1372 N N . ALA A 1 185 ? 2.938 7.999 -21.473 1.00 92.31 185 ALA A N 1
ATOM 1373 C CA . ALA A 1 185 ? 3.717 9.185 -21.805 1.00 92.31 185 ALA A CA 1
ATOM 1374 C C . ALA A 1 185 ? 2.885 10.470 -21.709 1.00 92.31 185 ALA A C 1
ATOM 1376 O O . ALA A 1 185 ? 1.746 10.539 -22.170 1.00 92.31 185 ALA A O 1
ATOM 1377 N N . ILE A 1 186 ? 3.498 11.522 -21.167 1.00 92.12 186 ILE A N 1
ATOM 1378 C CA . ILE A 1 186 ? 2.928 12.871 -21.080 1.00 92.12 186 ILE A CA 1
ATOM 1379 C C . ILE A 1 186 ? 3.809 13.863 -21.847 1.00 92.12 186 ILE A C 1
ATOM 1381 O O . ILE A 1 186 ? 4.937 13.556 -22.245 1.00 92.12 186 ILE A O 1
ATOM 1385 N N . ALA A 1 187 ? 3.317 15.086 -22.047 1.00 91.50 187 ALA A N 1
ATOM 1386 C CA . ALA A 1 187 ? 4.092 16.140 -22.697 1.00 91.50 187 ALA A CA 1
ATOM 1387 C C . ALA A 1 187 ? 5.445 16.360 -21.990 1.00 91.50 187 ALA A C 1
ATOM 1389 O O . ALA A 1 187 ? 5.497 16.699 -20.809 1.00 91.50 187 ALA A O 1
ATOM 1390 N N . GLY A 1 188 ? 6.542 16.159 -22.726 1.00 89.62 188 GLY A N 1
ATOM 1391 C CA . GLY A 1 188 ? 7.907 16.341 -22.224 1.00 89.62 188 GLY A CA 1
ATOM 1392 C C . GLY A 1 188 ? 8.453 15.200 -21.356 1.00 89.62 188 GLY A C 1
ATOM 1393 O O . GLY A 1 188 ? 9.574 15.322 -20.869 1.00 89.62 188 GLY A O 1
ATOM 1394 N N . TYR A 1 189 ? 7.717 14.098 -21.163 1.00 93.44 189 TYR A N 1
ATOM 1395 C CA . TYR A 1 189 ? 8.185 12.974 -20.351 1.00 93.44 189 TYR A CA 1
ATOM 1396 C C . TYR A 1 189 ? 7.603 11.631 -20.802 1.00 93.44 189 TYR A C 1
ATOM 1398 O O . TYR A 1 189 ? 6.392 11.418 -20.786 1.00 93.44 189 TYR A O 1
ATOM 1406 N N . ASN A 1 190 ? 8.492 10.695 -21.138 1.00 93.44 190 ASN A N 1
ATOM 1407 C CA . ASN A 1 190 ? 8.148 9.302 -21.404 1.00 93.44 190 ASN A CA 1
ATOM 1408 C C . ASN A 1 190 ? 8.649 8.423 -20.239 1.00 93.44 190 ASN A C 1
ATOM 1410 O O . ASN A 1 190 ? 9.863 8.347 -20.023 1.00 93.44 190 ASN A O 1
ATOM 1414 N N . PRO A 1 191 ? 7.758 7.746 -19.491 1.00 93.00 191 PRO A N 1
ATOM 1415 C CA . PRO A 1 191 ? 8.146 6.949 -18.334 1.00 93.00 191 PRO A CA 1
ATOM 1416 C C . PRO A 1 191 ? 8.813 5.615 -18.682 1.00 93.00 191 PRO A C 1
ATOM 1418 O O . PRO A 1 191 ? 9.346 4.990 -17.770 1.00 93.00 191 PRO A O 1
ATOM 1421 N N . ALA A 1 192 ? 8.826 5.176 -19.945 1.00 93.62 192 ALA A N 1
ATOM 1422 C CA . ALA A 1 192 ? 9.252 3.829 -20.330 1.00 93.62 192 ALA A CA 1
ATOM 1423 C C . ALA A 1 192 ? 10.667 3.464 -19.852 1.00 93.62 192 ALA A C 1
ATOM 1425 O O . ALA A 1 192 ? 10.919 2.330 -19.450 1.00 93.62 192 ALA A O 1
ATOM 1426 N N . GLU A 1 193 ? 11.598 4.423 -19.854 1.00 93.69 193 GLU A N 1
ATOM 1427 C CA . GLU A 1 193 ? 12.957 4.181 -19.358 1.00 93.69 193 GLU A CA 1
ATOM 1428 C C . GLU A 1 193 ? 12.995 4.009 -17.836 1.00 93.69 193 GLU A C 1
ATOM 1430 O O . GLU A 1 193 ? 13.648 3.104 -17.321 1.00 93.69 193 GLU A O 1
ATOM 1435 N N . ASN A 1 194 ? 12.237 4.826 -17.106 1.00 95.44 194 ASN A N 1
ATOM 1436 C CA . ASN A 1 194 ? 12.118 4.690 -15.657 1.00 95.44 194 ASN A CA 1
ATOM 1437 C C . ASN A 1 194 ? 11.362 3.415 -15.259 1.00 95.44 194 ASN A C 1
ATOM 1439 O O . ASN A 1 194 ? 11.730 2.782 -14.268 1.00 95.44 194 ASN A O 1
ATOM 1443 N N . GLN A 1 195 ? 10.352 3.013 -16.037 1.00 94.25 195 GLN A N 1
ATOM 1444 C CA . GLN A 1 195 ? 9.638 1.746 -15.869 1.00 94.25 195 GLN A CA 1
ATOM 1445 C C . GLN A 1 195 ? 10.610 0.573 -16.003 1.00 94.25 195 GLN A C 1
ATOM 1447 O O . GLN A 1 195 ? 10.757 -0.176 -15.045 1.00 94.25 195 GLN A O 1
ATOM 1452 N N . ARG A 1 196 ? 11.363 0.478 -17.111 1.00 93.25 196 ARG A N 1
ATOM 1453 C CA . ARG A 1 196 ? 12.378 -0.577 -17.309 1.00 93.25 196 ARG A CA 1
ATOM 1454 C C . ARG A 1 196 ? 13.459 -0.585 -16.233 1.00 93.25 196 ARG A C 1
ATOM 1456 O O . ARG A 1 196 ? 13.948 -1.642 -15.859 1.00 93.25 196 ARG A O 1
ATOM 1463 N N . ARG A 1 197 ? 13.850 0.593 -15.746 1.00 94.75 197 ARG A N 1
ATOM 1464 C CA . ARG A 1 197 ? 14.899 0.723 -14.732 1.00 94.75 197 ARG A CA 1
ATOM 1465 C C . ARG A 1 197 ? 14.455 0.241 -13.355 1.00 94.75 197 ARG A C 1
ATOM 1467 O O . ARG A 1 197 ? 15.232 -0.397 -12.657 1.00 94.75 197 ARG A O 1
ATOM 1474 N N . THR A 1 198 ? 13.256 0.626 -12.927 1.00 95.88 198 THR A N 1
ATOM 1475 C CA . THR A 1 198 ? 12.839 0.499 -11.519 1.00 95.88 198 THR A CA 1
ATOM 1476 C C . THR A 1 198 ? 11.786 -0.564 -11.275 1.00 95.88 198 THR A C 1
ATOM 1478 O O . THR A 1 198 ? 11.550 -0.921 -10.121 1.00 95.88 198 THR A O 1
ATOM 1481 N N . SER A 1 199 ? 11.112 -1.036 -12.320 1.00 96.25 199 SER A N 1
ATOM 1482 C CA . SER A 1 199 ? 9.861 -1.765 -12.175 1.00 96.25 199 SER A CA 1
ATOM 1483 C C . SER A 1 199 ? 9.777 -2.985 -13.085 1.00 96.25 199 SER A C 1
ATOM 1485 O O . SER A 1 199 ? 10.392 -3.044 -14.145 1.00 96.25 199 SER A O 1
ATOM 1487 N N . VAL A 1 200 ? 8.950 -3.938 -12.671 1.00 96.62 200 VAL A N 1
ATOM 1488 C CA . VAL A 1 200 ? 8.459 -5.049 -13.490 1.00 96.62 200 VAL A CA 1
ATOM 1489 C C . VAL A 1 200 ? 6.948 -4.905 -13.691 1.00 96.62 200 VAL A C 1
ATOM 1491 O O . VAL A 1 200 ? 6.282 -4.265 -1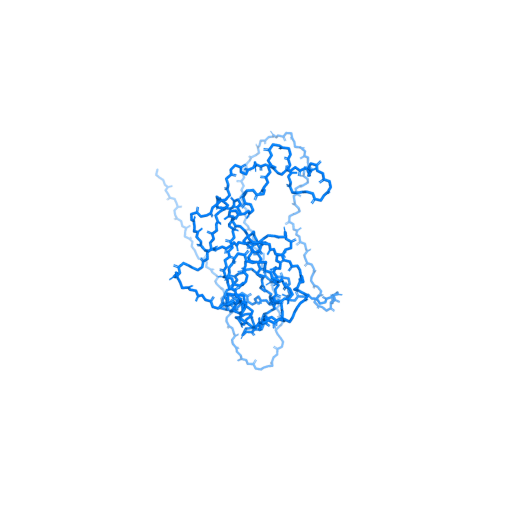2.861 1.00 96.62 200 VAL A O 1
ATOM 1494 N N . PRO A 1 201 ? 6.378 -5.465 -14.774 1.00 96.12 201 PRO A N 1
ATOM 1495 C CA . PRO A 1 201 ? 4.940 -5.411 -14.992 1.00 96.12 201 PRO A CA 1
ATOM 1496 C C . PRO A 1 201 ? 4.179 -6.063 -13.833 1.00 96.12 201 PRO A C 1
ATOM 1498 O O . PRO A 1 201 ? 4.578 -7.100 -13.314 1.00 96.12 201 PRO A O 1
ATOM 1501 N N . SER A 1 202 ? 3.055 -5.471 -13.453 1.00 96.75 202 SER A N 1
ATOM 1502 C CA . SER A 1 202 ? 2.126 -5.997 -12.458 1.00 96.75 202 SER A CA 1
ATOM 1503 C C . SER A 1 202 ? 0.780 -6.247 -13.113 1.00 96.75 202 SER A C 1
ATOM 1505 O O . SER A 1 202 ? 0.082 -5.305 -13.492 1.00 96.75 202 SER A O 1
ATOM 1507 N N . LEU A 1 203 ? 0.399 -7.514 -13.215 1.00 97.00 203 LEU A N 1
ATOM 1508 C CA . LEU A 1 203 ? -0.796 -7.947 -13.921 1.00 97.00 203 LEU A CA 1
ATOM 1509 C C . LEU A 1 203 ? -1.846 -8.456 -12.938 1.00 97.00 203 LEU A C 1
ATOM 1511 O O . LEU A 1 203 ? -1.547 -9.174 -11.987 1.00 97.00 203 LEU A O 1
ATOM 1515 N N . ALA A 1 204 ? -3.105 -8.107 -13.194 1.00 96.88 204 ALA A N 1
ATOM 1516 C CA . ALA A 1 204 ? -4.210 -8.533 -12.342 1.00 96.88 204 ALA A CA 1
ATOM 1517 C C . ALA A 1 204 ? -4.443 -10.052 -12.380 1.00 96.88 204 ALA A C 1
ATOM 1519 O O . ALA A 1 204 ? -4.949 -10.596 -11.405 1.00 96.88 204 ALA A O 1
ATOM 1520 N N . ARG A 1 205 ? -4.119 -10.717 -13.501 1.00 96.19 205 ARG A N 1
ATOM 1521 C CA . ARG A 1 205 ? -4.354 -12.153 -13.702 1.00 96.19 205 ARG A CA 1
ATOM 1522 C C . ARG A 1 205 ? -3.148 -12.878 -14.274 1.00 96.19 205 ARG A C 1
ATOM 1524 O O . ARG A 1 205 ? -2.576 -12.400 -15.256 1.00 96.19 205 ARG A O 1
ATOM 1531 N N . LYS A 1 206 ? -2.843 -14.060 -13.732 1.00 95.19 206 LYS A N 1
ATOM 1532 C CA . LYS A 1 206 ? -1.801 -14.960 -14.254 1.00 95.19 206 LYS A CA 1
ATOM 1533 C C . LYS A 1 206 ? -2.214 -15.718 -15.509 1.00 95.19 206 LYS A C 1
ATOM 1535 O O . LYS A 1 206 ? -1.401 -15.900 -16.409 1.00 95.19 206 LYS A O 1
ATOM 1540 N N . ASN A 1 207 ? -3.477 -16.144 -15.585 1.00 93.94 207 ASN A N 1
ATOM 1541 C CA . ASN A 1 207 ? -3.992 -17.038 -16.636 1.00 93.94 207 ASN A CA 1
ATOM 1542 C C . ASN A 1 207 ? -3.188 -18.352 -16.779 1.00 93.94 207 ASN A C 1
ATOM 1544 O O . ASN A 1 207 ? -3.116 -18.936 -17.858 1.00 93.94 207 ASN A O 1
ATOM 1548 N N . ALA A 1 208 ? -2.588 -18.812 -15.683 1.00 93.81 208 ALA A N 1
ATOM 1549 C CA . ALA A 1 208 ? -1.842 -20.060 -15.562 1.00 93.81 208 ALA A CA 1
ATOM 1550 C C . ALA A 1 208 ? -1.951 -20.563 -14.109 1.00 93.81 208 ALA A C 1
ATOM 1552 O O . ALA A 1 208 ? -2.367 -19.790 -13.241 1.00 93.81 208 ALA A O 1
ATOM 1553 N N . PRO A 1 209 ? -1.587 -21.828 -13.823 1.00 95.19 209 PRO A N 1
ATOM 1554 C CA . PRO A 1 209 ? -1.569 -22.343 -12.459 1.00 95.19 209 PRO A CA 1
ATOM 1555 C C . PRO A 1 209 ? -0.751 -21.458 -11.507 1.00 95.19 209 PRO A C 1
ATOM 1557 O O . PRO A 1 209 ? 0.337 -20.975 -11.851 1.00 95.19 209 PRO A O 1
ATOM 1560 N N . PHE A 1 210 ? -1.290 -21.254 -10.307 1.00 94.81 210 PHE A N 1
ATOM 1561 C CA . PHE A 1 210 ? -0.595 -20.562 -9.228 1.00 94.81 210 PHE A CA 1
ATOM 1562 C C . PHE A 1 210 ? 0.493 -21.454 -8.633 1.00 94.81 210 PHE A C 1
ATOM 1564 O O . PHE A 1 210 ? 0.365 -22.679 -8.623 1.00 94.81 210 PHE A O 1
ATOM 1571 N N . VAL A 1 211 ? 1.573 -20.831 -8.173 1.00 90.31 211 VAL A N 1
ATOM 1572 C CA . VAL A 1 211 ? 2.682 -21.495 -7.491 1.00 90.31 211 VAL A CA 1
ATOM 1573 C C . VAL A 1 211 ? 2.933 -20.826 -6.145 1.00 90.31 211 VAL A C 1
ATOM 1575 O O . VAL A 1 211 ? 2.912 -19.603 -6.038 1.00 90.31 211 VAL A O 1
ATOM 1578 N N . ASP A 1 212 ? 3.227 -21.624 -5.120 1.00 82.31 212 ASP A N 1
ATOM 1579 C CA . ASP A 1 212 ? 3.482 -21.100 -3.770 1.00 82.31 212 ASP A CA 1
ATOM 1580 C C . ASP A 1 212 ? 4.801 -20.324 -3.682 1.00 82.31 212 ASP A C 1
ATOM 1582 O O . ASP A 1 212 ? 4.983 -19.467 -2.824 1.00 82.31 212 ASP A O 1
ATOM 1586 N N . THR A 1 213 ? 5.756 -20.647 -4.557 1.00 85.62 213 THR A N 1
ATOM 1587 C CA . THR A 1 213 ? 7.074 -20.007 -4.613 1.00 85.62 213 THR A CA 1
ATOM 1588 C C . THR A 1 213 ? 7.336 -19.513 -6.035 1.00 85.62 213 THR A C 1
ATOM 1590 O O . THR A 1 213 ? 7.992 -20.209 -6.811 1.00 85.62 213 THR A O 1
ATOM 1593 N N . PRO A 1 214 ? 6.797 -18.342 -6.415 1.00 86.12 214 PRO A N 1
ATOM 1594 C CA . PRO A 1 214 ? 7.063 -17.751 -7.720 1.00 86.12 214 PRO A CA 1
ATOM 1595 C C . PRO A 1 214 ? 8.554 -17.461 -7.899 1.00 86.12 214 PRO A C 1
ATOM 1597 O O . PRO A 1 214 ? 9.258 -17.070 -6.962 1.00 86.12 214 PRO A O 1
ATOM 1600 N N . GLU A 1 215 ? 9.030 -17.649 -9.128 1.00 83.19 215 GLU A N 1
ATOM 1601 C CA . GLU A 1 215 ? 10.404 -17.329 -9.492 1.00 83.19 215 GLU A CA 1
ATOM 1602 C C . GLU A 1 215 ? 10.652 -15.825 -9.376 1.00 83.19 215 GLU A C 1
ATOM 1604 O O . GLU A 1 215 ? 9.849 -14.994 -9.805 1.00 83.19 215 GLU A O 1
ATOM 1609 N N . ARG A 1 216 ? 11.801 -15.473 -8.799 1.00 83.88 216 ARG A N 1
ATOM 1610 C CA . ARG A 1 216 ? 12.254 -14.084 -8.745 1.00 83.88 216 ARG A CA 1
ATOM 1611 C C . ARG A 1 216 ? 12.929 -13.720 -10.052 1.00 83.88 216 ARG A C 1
ATOM 1613 O O . ARG A 1 216 ? 13.733 -14.491 -10.568 1.00 83.88 216 ARG A O 1
ATOM 1620 N N . GLY A 1 217 ? 12.684 -12.509 -10.525 1.00 78.25 217 GLY A N 1
ATOM 1621 C CA . GLY A 1 217 ? 13.379 -11.959 -11.678 1.00 78.25 217 GLY A CA 1
ATOM 1622 C C . GLY A 1 217 ? 12.646 -10.762 -12.254 1.00 78.25 217 GLY A C 1
ATOM 1623 O O . GLY A 1 217 ? 11.779 -10.180 -11.601 1.00 78.25 217 GLY A O 1
ATOM 1624 N N . ASP A 1 218 ? 12.975 -10.446 -13.503 1.00 77.44 218 ASP A N 1
ATOM 1625 C CA . ASP A 1 218 ? 12.408 -9.313 -14.241 1.00 77.44 218 ASP A CA 1
ATOM 1626 C C . ASP A 1 218 ? 11.067 -9.651 -14.930 1.00 77.44 218 ASP A C 1
ATOM 1628 O O . ASP A 1 218 ? 10.574 -8.907 -15.780 1.00 77.44 218 ASP A O 1
ATOM 1632 N N . GLY A 1 219 ? 10.480 -10.802 -14.586 1.00 88.50 219 GLY A N 1
ATOM 1633 C CA . GLY A 1 219 ? 9.188 -11.250 -15.094 1.00 88.50 219 GLY A CA 1
ATOM 1634 C C . GLY A 1 219 ? 8.003 -10.484 -14.491 1.00 88.50 219 GLY A C 1
ATOM 1635 O O . GLY A 1 219 ? 8.139 -9.813 -13.465 1.00 88.50 219 GLY A O 1
ATOM 1636 N N . PRO A 1 220 ? 6.816 -10.580 -15.116 1.00 93.81 220 PRO A N 1
ATOM 1637 C CA . PRO A 1 220 ? 5.603 -9.980 -14.581 1.00 93.81 220 PRO A CA 1
ATOM 1638 C C . PRO A 1 220 ? 5.219 -10.588 -13.225 1.00 93.81 220 PRO A C 1
ATOM 1640 O O . PRO A 1 220 ? 5.330 -11.792 -13.006 1.00 93.81 220 PRO A O 1
ATOM 1643 N N . VAL A 1 221 ? 4.696 -9.742 -12.342 1.00 96.50 221 VAL A N 1
ATOM 1644 C CA . VAL A 1 221 ? 4.152 -10.118 -11.036 1.00 96.50 221 VAL A CA 1
ATOM 1645 C C . VAL A 1 221 ? 2.633 -10.181 -11.122 1.00 96.50 221 VAL A C 1
ATOM 1647 O O . VAL A 1 221 ? 1.992 -9.243 -11.602 1.00 96.50 221 VAL A O 1
ATOM 1650 N N . TYR A 1 222 ? 2.047 -11.270 -10.630 1.00 96.88 222 TYR A N 1
ATOM 1651 C CA . TYR A 1 222 ? 0.610 -11.517 -10.715 1.00 96.88 222 TYR A CA 1
ATOM 1652 C C . TYR A 1 222 ? -0.080 -11.279 -9.374 1.00 96.88 222 TYR A C 1
ATOM 1654 O O . TYR A 1 222 ? 0.356 -11.779 -8.337 1.00 96.88 222 TYR A O 1
ATOM 1662 N N . GLN A 1 223 ? -1.142 -10.474 -9.394 1.00 96.50 223 GLN A N 1
ATOM 1663 C CA . GLN A 1 223 ? -1.837 -10.047 -8.180 1.00 96.50 223 GLN A CA 1
ATOM 1664 C C . GLN A 1 223 ? -2.887 -11.061 -7.709 1.00 96.50 223 GLN A C 1
ATOM 1666 O O . GLN A 1 223 ? -3.088 -11.208 -6.510 1.00 96.50 223 GLN A O 1
ATOM 1671 N N . ASP A 1 224 ? -3.535 -11.794 -8.616 1.00 96.12 224 ASP A N 1
ATOM 1672 C CA . ASP A 1 224 ? -4.433 -12.900 -8.253 1.00 96.12 224 ASP A CA 1
ATOM 1673 C C . ASP A 1 224 ? -3.681 -14.062 -7.598 1.00 96.12 224 ASP A C 1
ATOM 1675 O O . ASP A 1 224 ? -4.153 -14.619 -6.609 1.00 96.12 224 ASP A O 1
ATOM 1679 N N . GLU A 1 225 ? -2.487 -14.369 -8.102 1.00 96.06 225 GLU A N 1
ATOM 1680 C CA . GLU A 1 225 ? -1.582 -15.338 -7.490 1.00 96.06 225 GLU A CA 1
ATOM 1681 C C . GLU A 1 225 ? -1.174 -14.913 -6.076 1.00 96.06 225 GLU A C 1
ATOM 1683 O O . GLU A 1 225 ? -1.198 -15.734 -5.163 1.00 96.06 225 GLU A O 1
ATOM 1688 N N . TRP A 1 226 ? -0.888 -13.623 -5.863 1.00 95.44 226 TRP A N 1
ATOM 1689 C CA . TRP A 1 226 ? -0.612 -13.112 -4.521 1.00 95.44 226 TRP A CA 1
ATOM 1690 C C . TRP A 1 226 ? -1.790 -13.323 -3.574 1.00 95.44 226 TRP A C 1
ATOM 1692 O O . TRP A 1 226 ? -1.613 -13.830 -2.472 1.00 95.44 226 TRP A O 1
ATOM 1702 N N . ILE A 1 227 ? -3.000 -12.949 -3.999 1.00 94.62 227 ILE A N 1
ATOM 1703 C CA . ILE A 1 227 ? -4.192 -13.102 -3.161 1.00 94.62 227 ILE A CA 1
ATOM 1704 C C . ILE A 1 227 ? -4.467 -14.572 -2.847 1.00 94.62 227 ILE A C 1
ATOM 1706 O O . ILE A 1 227 ? -4.917 -14.875 -1.747 1.00 94.62 227 ILE A O 1
ATOM 1710 N N . HIS A 1 228 ? -4.177 -15.479 -3.781 1.00 93.31 228 HIS A N 1
ATOM 1711 C CA . HIS A 1 228 ? -4.257 -16.914 -3.532 1.00 93.31 228 HIS A CA 1
ATOM 1712 C C . HIS A 1 228 ? -3.209 -17.406 -2.523 1.00 93.31 228 HIS A C 1
ATOM 1714 O O . HIS A 1 228 ? -3.507 -18.298 -1.737 1.00 93.31 228 HIS A O 1
ATOM 1720 N N . HIS A 1 229 ? -2.007 -16.828 -2.547 1.00 91.50 229 HIS A N 1
ATOM 1721 C CA . HIS A 1 229 ? -0.903 -17.173 -1.653 1.00 91.50 229 HIS A CA 1
ATOM 1722 C C . HIS A 1 229 ? -1.105 -16.698 -0.205 1.00 91.50 229 HIS A C 1
ATOM 1724 O O . HIS A 1 229 ? -0.550 -17.301 0.709 1.00 91.50 229 HIS A O 1
ATOM 1730 N N . LEU A 1 230 ? -1.865 -15.618 0.011 1.00 90.44 230 LEU A N 1
ATOM 1731 C CA . LEU A 1 230 ? -2.074 -15.047 1.345 1.00 90.44 230 LEU A CA 1
ATOM 1732 C C . LEU A 1 230 ? -2.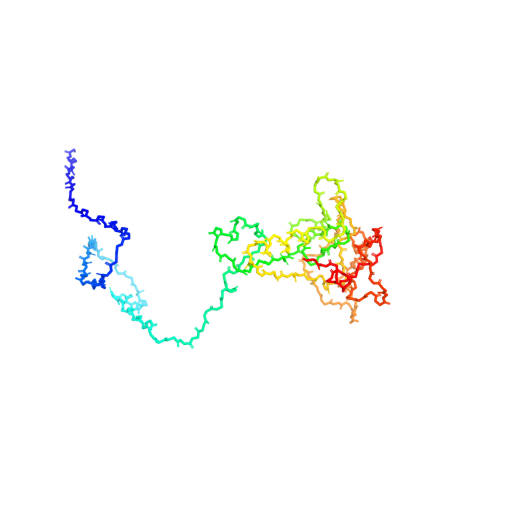660 -16.070 2.329 1.00 90.44 230 LEU A C 1
ATOM 1734 O O . LEU A 1 230 ? -3.646 -16.748 2.036 1.00 90.44 230 LEU A O 1
ATOM 1738 N N . VAL A 1 231 ? -2.068 -16.099 3.524 1.00 80.00 231 VAL A N 1
ATOM 1739 C CA . VAL A 1 231 ? -2.384 -17.005 4.643 1.00 80.00 231 VAL A CA 1
ATOM 1740 C C . VAL A 1 231 ? -3.160 -16.325 5.766 1.00 80.00 231 VAL A C 1
ATOM 1742 O O . VAL A 1 231 ? -2.840 -15.164 6.109 1.00 80.00 231 VAL A O 1
#

Secondary structure (DSSP, 8-state):
-------------------------------------------------PPPPS-------TT---SPPPGGGG-EES--HHHHHHHT--EEEE-STGGGG-BTTTTBEE-GGGTTTBEE--TT-----TTHHHHHHHHHHHHTT-EEEEPPP-SSEEE----TT-B--S--SS----SSTT---BTTB-THHHHHHHEEEEES---S---SSPPPSSSPEEHHHHHHH--

Mean predicted aligned error: 13.28 Å

pLDDT: mean 81.08, std 23.45, range [26.39, 98.56]

Foldseek 3Di:
DDDDDDDDDDDDDDDDDDDDDDDDDDDDDDDDDDDDDDDDDDDDDDPCPPPPDPDDDDDDDPVPDPDDDDLQVQEEEPDFLVRCVVSVRQEYEDDDDQLLQQFQLQQKGFCPPVPQRFIAHDPVPDGDFGNVVVQNVCVRSVVNNHHYHYDFHDPFKHFQHHDRVQGDPPDDPDADDAPDVPARDDVPDHCVVSRQRTTATEEQDDVDDADLGDDRGNYYGYRVSSVVNHD

Nearest PDB structures (foldseek):
  3fw6-assembly1_A  TM=9.483E-01  e=6.154E-07  uncultured bacterium
  2eex-assembly1_A  TM=7.919E-01  e=1.515E-06  Acetivibrio thermocellus

Solvent-accessible surface area (backbone atoms only — not comparable to full-atom values): 15032 Å² total; per-residue (Å²): 142,81,87,86,88,79,86,86,88,85,85,87,83,88,85,87,81,81,92,78,88,90,80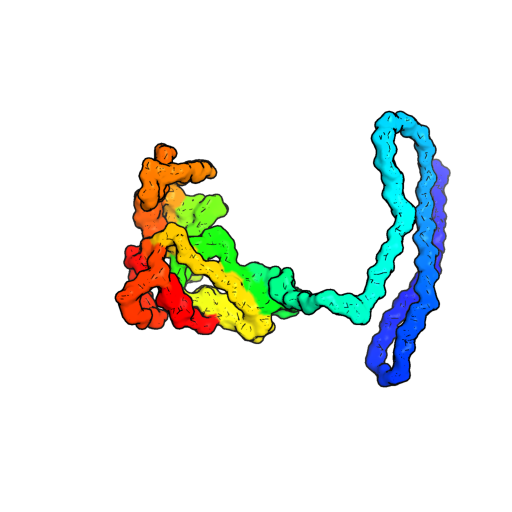,86,87,83,90,85,83,87,84,90,83,88,87,87,86,88,85,87,89,84,92,72,96,64,80,80,70,72,75,76,73,95,69,83,89,84,87,84,62,90,86,69,78,88,71,87,79,68,64,60,80,50,46,51,62,81,68,54,55,70,55,31,61,76,68,67,32,36,24,37,30,50,64,59,76,40,33,46,16,42,21,50,60,70,52,13,20,24,43,39,88,85,46,70,32,19,19,32,41,64,88,83,77,60,90,58,65,51,44,49,73,60,32,52,49,43,45,40,32,53,77,71,71,22,46,75,47,79,58,74,55,78,77,45,42,17,23,51,45,53,49,65,85,37,48,47,71,90,74,68,96,64,88,69,69,47,76,45,95,92,49,82,33,28,89,95,44,67,52,66,65,40,41,68,67,35,31,18,46,37,38,71,64,67,94,61,88,76,66,90,71,65,83,81,62,83,57,72,42,41,50,47,48,48,63,69,63,61,98

Sequence (231 aa):
MTLSRRQLLAGGAVLVAGAGLASRPTVRRVLDVSVRRAETAVWRTGSTVAPPPSSVTIVVQPRRILRPISPLIYGVAHANPDQLIGLGARLNRWGGNPNTRYNWVNGTWNAARDWEFRNYGDDSGKSSPAGTATDRFVQGNQSVGADTVLTVPAIGWVSSNADKQVQSVGVPSSGGPPLTPGDDAIAGYNPAENQRRTSVPSLARKNAPFVDTPERGDGPVYQDEWIHHLV